Protein AF-H0A615-F1 (afdb_monomer_lite)

Secondary structure (DSSP, 8-state):
---PPPP-----THHHHHHHHHHHHHHHHHHHHTTS----TTS--HHHHHHHHHHHHHHHHHHHH--TTSTTHHHHHHHHHHHHHHHHHHHHHHTTS--HHHHHHHHH-PPPPPPP------HHHHHHHHHHHHHS-HHHHHHHHHHHHHHHHHHHHHHHHHHHHH-TTSPPPPPPPPPTT--HHHHHHHHHHHHHHHHH------HHHHIIIIIIHHHHHHHHHHHHHHHHHHHHHHTT-

Radius of gyration: 30.9 Å; chains: 1; bounding box: 64×26×109 Å

pLDDT: mean 84.4, std 14.29, range [39.5, 98.44]

Sequence (241 aa):
MNAKPAPARSTTLSKPLMALVLGIAPFWVFVGMDHFGGAPGGRENLLGVMMAMIGLLACVRMLRGDGKDAPRWMPRTMLLVVALLVCAFQLGHSAGLYSARELWHSVAGRPAPEPSNYTGLPQYQVHSTESASRQRSEAELRADIATSYALIRGQTQARNLYVAACYPAMAPMPLPEPPAFLREDDRKKIEDYEQAMIRAAERRCTEANTLAYISRKQEEIARMRDIAAIQERIYAERNGG

Structure (mmCIF, N/CA/C/O backbone):
data_AF-H0A615-F1
#
_entry.id   AF-H0A615-F1
#
loop_
_atom_site.group_PDB
_atom_site.id
_atom_site.type_symbol
_atom_site.label_atom_id
_atom_site.label_alt_id
_atom_site.label_comp_id
_atom_site.label_asym_id
_atom_site.label_entity_id
_atom_site.label_seq_id
_atom_site.pdbx_PDB_ins_code
_atom_site.Cartn_x
_atom_site.Cartn_y
_atom_site.Cartn_z
_atom_site.occupancy
_atom_site.B_iso_or_equiv
_atom_site.auth_seq_id
_atom_site.auth_comp_id
_atom_site.auth_asym_id
_atom_site.auth_atom_id
_atom_site.pdbx_PDB_model_num
ATOM 1 N N . MET A 1 1 ? -37.898 4.955 76.501 1.00 51.06 1 MET A N 1
ATOM 2 C CA . MET A 1 1 ? -36.858 4.400 75.607 1.00 51.06 1 MET A CA 1
ATOM 3 C C . MET A 1 1 ? -36.748 5.320 74.399 1.00 51.06 1 MET A C 1
ATOM 5 O O . MET A 1 1 ? -37.647 5.320 73.572 1.00 51.06 1 MET A O 1
ATOM 9 N N . ASN A 1 2 ? -35.716 6.166 74.339 1.00 52.22 2 ASN A N 1
ATOM 10 C CA . ASN A 1 2 ? -35.520 7.092 73.219 1.00 52.22 2 ASN A CA 1
ATOM 11 C C . ASN A 1 2 ? -34.893 6.329 72.051 1.00 52.22 2 ASN A C 1
ATOM 13 O O . ASN A 1 2 ? -33.719 5.963 72.106 1.00 52.22 2 ASN A O 1
ATOM 17 N N . ALA A 1 3 ? -35.687 6.051 71.016 1.00 60.19 3 ALA A N 1
ATOM 18 C CA . ALA A 1 3 ? -35.189 5.470 69.780 1.00 60.19 3 ALA A CA 1
ATOM 19 C C . ALA A 1 3 ? -34.223 6.467 69.126 1.00 60.19 3 ALA A C 1
ATOM 21 O O . ALA A 1 3 ? -34.608 7.571 68.744 1.00 60.19 3 ALA A O 1
ATOM 22 N N . LYS A 1 4 ? -32.945 6.087 69.044 1.00 70.19 4 LYS A N 1
ATOM 23 C CA . LYS A 1 4 ? -31.906 6.863 68.365 1.00 70.19 4 LYS A CA 1
ATOM 24 C C . LYS A 1 4 ? -32.321 6.983 66.889 1.00 70.19 4 LYS A C 1
ATOM 26 O O . LYS A 1 4 ? -32.469 5.940 66.249 1.00 70.19 4 LYS A O 1
ATOM 31 N N . PRO A 1 5 ? -32.562 8.192 66.348 1.00 66.38 5 PRO A N 1
ATOM 32 C CA . PRO A 1 5 ? -32.999 8.333 64.967 1.00 66.38 5 PRO A CA 1
ATOM 33 C C . PRO A 1 5 ? -31.941 7.729 64.044 1.00 66.38 5 PRO A C 1
ATOM 35 O O . PRO A 1 5 ? -30.744 7.999 64.189 1.00 66.38 5 PRO A O 1
ATOM 38 N N . ALA A 1 6 ? -32.385 6.864 63.130 1.00 62.59 6 ALA A N 1
ATOM 39 C CA . ALA A 1 6 ? -31.511 6.261 62.137 1.00 62.59 6 ALA A CA 1
ATOM 40 C C . ALA A 1 6 ? -30.829 7.385 61.336 1.00 62.59 6 ALA A C 1
ATOM 42 O O . ALA A 1 6 ? -31.510 8.327 60.921 1.00 62.59 6 ALA A O 1
ATOM 43 N N . PRO A 1 7 ? -29.502 7.326 61.132 1.00 60.91 7 PRO A N 1
ATOM 44 C CA . PRO A 1 7 ? -28.792 8.373 60.417 1.00 60.91 7 PRO A CA 1
ATOM 45 C C . PRO A 1 7 ? -29.389 8.514 59.018 1.00 60.91 7 PRO A C 1
ATOM 47 O O . PRO A 1 7 ? -29.515 7.526 58.287 1.00 60.91 7 PRO A O 1
ATOM 50 N N . ALA A 1 8 ? -29.763 9.743 58.658 1.00 54.66 8 ALA A N 1
ATOM 51 C CA . ALA A 1 8 ? -30.241 10.078 57.328 1.00 54.66 8 ALA A CA 1
ATOM 52 C C . ALA A 1 8 ? -29.199 9.599 56.306 1.00 54.66 8 ALA A C 1
ATOM 54 O O . ALA A 1 8 ? -28.089 10.131 56.238 1.00 54.66 8 ALA A O 1
ATOM 55 N N . ARG A 1 9 ? -29.526 8.541 55.550 1.00 58.81 9 ARG A N 1
ATOM 56 C CA . ARG A 1 9 ? -28.683 8.056 54.453 1.00 58.81 9 ARG A CA 1
ATOM 57 C C . ARG A 1 9 ? -28.572 9.200 53.460 1.00 58.81 9 ARG A C 1
ATOM 59 O O . ARG A 1 9 ? -29.533 9.490 52.755 1.00 58.81 9 ARG A O 1
ATOM 66 N N . SER A 1 10 ? -27.421 9.866 53.440 1.00 53.91 10 SER A N 1
ATOM 67 C CA . SER A 1 10 ? -27.173 10.967 52.523 1.00 53.91 10 SER A CA 1
ATOM 68 C C . SER A 1 10 ? -27.415 10.489 51.090 1.00 53.91 10 SER A C 1
ATOM 70 O O . SER A 1 10 ? -26.735 9.608 50.563 1.00 53.91 10 SER A O 1
ATOM 72 N N . THR A 1 11 ? -28.445 11.059 50.470 1.00 57.03 11 THR A N 1
ATOM 73 C CA . THR A 1 11 ? -28.869 10.871 49.077 1.00 57.03 11 THR A CA 1
ATOM 74 C C . THR A 1 11 ? -27.932 11.610 48.122 1.00 57.03 11 THR A C 1
ATOM 76 O O . THR A 1 11 ? -28.365 12.292 47.192 1.00 57.03 11 THR A O 1
ATOM 79 N N . THR A 1 12 ? -26.629 11.566 48.380 1.00 63.66 12 THR A N 1
ATOM 80 C CA . THR A 1 12 ? -25.650 12.299 47.589 1.00 63.66 12 THR A CA 1
ATOM 81 C C . THR A 1 12 ? -25.273 11.482 46.358 1.00 63.66 12 THR A C 1
ATOM 83 O O . THR A 1 12 ? -24.731 10.380 46.445 1.00 63.66 12 THR A O 1
ATOM 86 N N . LEU A 1 13 ? -25.532 12.061 45.180 1.00 64.81 13 LEU A N 1
ATOM 87 C CA . LEU A 1 13 ? -25.101 11.542 43.876 1.00 64.81 13 LEU A CA 1
ATOM 88 C C . LEU A 1 13 ? -23.572 11.378 43.756 1.00 64.81 13 LEU A C 1
ATOM 90 O O . LEU A 1 13 ? -23.099 10.811 42.777 1.00 64.81 13 LEU A O 1
ATOM 94 N N . SER A 1 14 ? -22.790 11.837 44.736 1.00 72.00 14 SER A N 1
ATOM 95 C CA . SER A 1 14 ? -21.328 11.787 44.715 1.00 72.00 14 SER A CA 1
ATOM 96 C C . SER A 1 14 ? -20.772 10.370 44.597 1.00 72.00 14 SER A C 1
ATOM 98 O O . SER A 1 14 ? -19.790 10.171 43.893 1.00 72.00 14 SER A O 1
ATOM 100 N N . LYS A 1 15 ? -21.403 9.371 45.227 1.00 69.44 15 LYS A N 1
ATOM 101 C CA . LYS A 1 15 ? -20.951 7.970 45.158 1.00 69.44 15 LYS A CA 1
ATOM 102 C C . LYS A 1 15 ? -21.059 7.375 43.745 1.00 69.44 15 LYS A C 1
ATOM 104 O O . LYS A 1 15 ? -20.047 6.879 43.256 1.00 69.44 15 LYS A O 1
ATOM 109 N N . PRO A 1 16 ? -22.225 7.415 43.066 1.00 65.00 16 PRO A N 1
ATOM 110 C CA . PRO A 1 16 ? -22.314 6.950 41.683 1.00 65.00 16 PRO A CA 1
ATOM 111 C C . PRO A 1 16 ? -21.484 7.810 40.722 1.00 65.00 16 PRO A C 1
ATOM 113 O O . PRO A 1 16 ? -20.916 7.265 39.782 1.00 65.00 16 PRO A O 1
ATOM 116 N N . LEU A 1 17 ? -21.336 9.116 40.979 1.00 73.62 17 LEU A N 1
ATOM 117 C CA . LEU A 1 17 ? -20.474 9.974 40.163 1.00 73.62 17 LEU A CA 1
ATOM 118 C C . LEU A 1 17 ? -18.990 9.598 40.305 1.00 73.62 17 LEU A C 1
ATOM 120 O O . LEU A 1 17 ? -18.300 9.488 39.301 1.00 73.62 17 LEU A O 1
ATOM 124 N N . MET A 1 18 ? -18.500 9.338 41.523 1.00 72.75 18 MET A N 1
ATOM 125 C CA . MET A 1 18 ? -17.131 8.850 41.736 1.00 72.75 18 MET A CA 1
ATOM 126 C C . MET A 1 18 ? -16.911 7.487 41.089 1.00 72.75 18 MET A C 1
ATOM 128 O O . MET A 1 18 ? -15.847 7.273 40.527 1.00 72.75 18 MET A O 1
ATOM 132 N N . ALA A 1 19 ? -17.893 6.581 41.134 1.00 67.56 19 ALA A N 1
ATOM 133 C CA . ALA A 1 19 ? -17.796 5.294 40.446 1.00 67.56 19 ALA A CA 1
ATOM 134 C C . ALA A 1 19 ? -17.694 5.474 38.922 1.00 67.56 19 ALA A C 1
ATOM 136 O O . ALA A 1 19 ? -16.861 4.836 38.284 1.00 67.56 19 ALA A O 1
ATOM 137 N N . LEU A 1 20 ? -18.485 6.392 38.355 1.00 68.69 20 LEU A N 1
ATOM 138 C CA . LEU A 1 20 ? -18.418 6.750 36.941 1.00 68.69 20 LEU A CA 1
ATOM 139 C C . LEU A 1 20 ? -17.050 7.349 36.584 1.00 68.69 20 LEU A C 1
ATOM 141 O O . LEU A 1 20 ? -16.428 6.923 35.619 1.00 68.69 20 LEU A O 1
ATOM 145 N N . VAL A 1 21 ? -16.552 8.294 37.386 1.00 76.88 21 VAL A N 1
ATOM 146 C CA . VAL A 1 21 ? -15.237 8.916 37.183 1.00 76.88 21 VAL A CA 1
ATOM 147 C C . VAL A 1 21 ? -14.119 7.886 37.319 1.00 76.88 21 VAL A C 1
ATOM 149 O O . VAL A 1 21 ? -13.240 7.865 36.472 1.00 76.88 21 VAL A O 1
ATOM 152 N N . LEU A 1 22 ? -14.154 6.988 38.308 1.00 68.50 22 LEU A N 1
ATOM 153 C CA . LEU A 1 22 ? -13.161 5.915 38.432 1.00 68.50 22 LEU A CA 1
ATOM 154 C C . LEU A 1 22 ? -13.231 4.898 37.286 1.00 68.50 22 LEU A C 1
ATOM 156 O O . LEU A 1 22 ? -12.212 4.298 36.973 1.00 68.50 22 LEU A O 1
ATOM 160 N N . GLY A 1 23 ? -14.400 4.690 36.676 1.00 64.62 23 GLY A N 1
ATOM 161 C CA . GLY A 1 23 ? -14.543 3.826 35.502 1.00 64.62 23 GLY A CA 1
ATOM 162 C C . GLY A 1 23 ? -14.077 4.495 34.206 1.00 64.62 23 GLY A C 1
ATOM 163 O O . GLY A 1 23 ? -13.433 3.859 33.381 1.00 64.62 23 GLY A O 1
ATOM 164 N N . ILE A 1 24 ? -14.365 5.788 34.037 1.00 70.94 24 ILE A N 1
ATOM 165 C CA . ILE A 1 24 ? -14.072 6.553 32.814 1.00 70.94 24 ILE A CA 1
ATOM 166 C C . ILE A 1 24 ? -12.649 7.132 32.815 1.00 70.94 24 ILE A C 1
ATOM 168 O O . ILE A 1 24 ? -12.020 7.219 31.763 1.00 70.94 24 ILE A O 1
ATOM 172 N N . ALA A 1 25 ? -12.108 7.532 33.967 1.00 73.69 25 ALA A N 1
ATOM 173 C CA . ALA A 1 25 ? -10.783 8.149 34.049 1.00 73.69 25 ALA A CA 1
ATOM 174 C C . ALA A 1 25 ? -9.656 7.240 33.528 1.00 73.69 25 ALA A C 1
ATOM 176 O O . ALA A 1 25 ? -8.834 7.736 32.759 1.00 73.69 25 ALA A O 1
ATOM 177 N N . PRO A 1 26 ? -9.614 5.927 33.839 1.00 66.50 26 PRO A N 1
ATOM 178 C CA . PRO A 1 26 ? -8.630 5.027 33.252 1.00 66.50 26 PRO A CA 1
ATOM 179 C C . PRO A 1 26 ? -8.734 4.997 31.730 1.00 66.50 26 PRO A C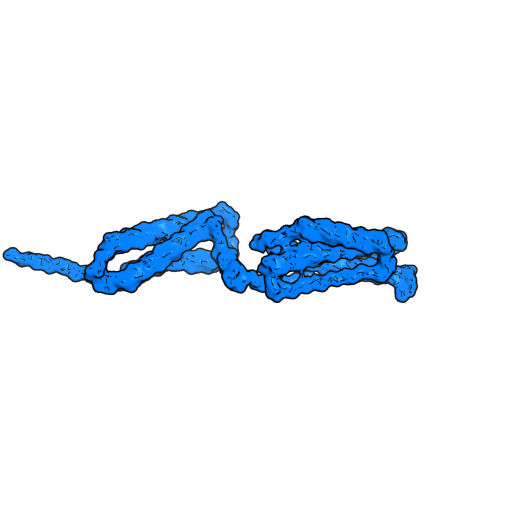 1
ATOM 181 O O . PRO A 1 26 ? -7.709 5.053 31.065 1.00 66.50 26 PRO A O 1
ATOM 184 N N . PHE A 1 27 ? -9.949 4.979 31.171 1.00 65.38 27 PHE A N 1
ATOM 185 C CA . PHE A 1 27 ? -10.145 5.011 29.722 1.00 65.38 27 PHE A CA 1
ATOM 186 C C . PHE A 1 27 ? -9.496 6.251 29.092 1.00 65.38 27 PHE A C 1
ATOM 188 O O . PHE A 1 27 ? -8.731 6.113 28.145 1.00 65.38 27 PHE A O 1
ATOM 195 N N . TRP A 1 28 ? -9.707 7.442 29.660 1.00 68.44 28 TRP A N 1
ATOM 196 C CA . TRP A 1 28 ? -9.066 8.669 29.167 1.00 68.44 28 TRP A CA 1
ATOM 197 C C . TRP A 1 28 ? -7.547 8.671 29.331 1.00 68.44 28 TRP A C 1
ATOM 199 O O . TRP A 1 28 ? -6.840 9.113 28.429 1.00 68.44 28 TRP A O 1
ATOM 209 N N . VAL A 1 29 ? -7.041 8.159 30.454 1.00 67.12 29 VAL A N 1
ATOM 210 C CA . VAL A 1 29 ? -5.596 8.060 30.697 1.00 67.12 29 VAL A CA 1
ATOM 211 C C . VAL A 1 29 ? -4.951 7.089 29.705 1.00 67.12 29 VAL A C 1
ATOM 213 O O . VAL A 1 29 ? -3.924 7.414 29.122 1.00 67.12 29 VAL A O 1
ATOM 216 N N . PHE A 1 30 ? -5.558 5.929 29.452 1.00 64.50 30 PHE A N 1
ATOM 217 C CA . PHE A 1 30 ? -4.994 4.922 28.550 1.00 64.50 30 PHE A CA 1
ATOM 218 C C . PHE A 1 30 ? -5.139 5.295 27.073 1.00 64.50 30 PHE A C 1
ATOM 220 O O . PHE A 1 30 ? -4.149 5.245 26.350 1.00 64.50 30 PHE A O 1
ATOM 227 N N . VAL A 1 31 ? -6.317 5.750 26.634 1.00 64.62 31 VAL A N 1
ATOM 228 C CA . VAL A 1 31 ? -6.520 6.202 25.246 1.00 64.62 31 VAL A CA 1
ATOM 229 C C . VAL A 1 31 ? -5.658 7.429 24.937 1.00 64.62 31 VAL A C 1
ATOM 231 O O . VAL A 1 31 ? -5.105 7.534 23.845 1.00 64.62 31 VAL A O 1
ATOM 234 N N . GLY A 1 32 ? -5.498 8.339 25.905 1.00 57.66 32 GLY A N 1
ATOM 235 C CA . GLY A 1 32 ? -4.609 9.491 25.769 1.00 57.66 32 GLY A CA 1
ATOM 236 C C . GLY A 1 32 ? -3.139 9.089 25.640 1.00 57.66 32 GLY A C 1
ATOM 237 O O . GLY A 1 32 ? -2.431 9.646 24.806 1.00 57.66 32 GLY A O 1
ATOM 238 N N . MET A 1 33 ? -2.675 8.099 26.411 1.00 56.88 33 MET A N 1
ATOM 239 C CA . MET A 1 33 ? -1.282 7.633 26.358 1.00 56.88 33 MET A CA 1
ATOM 240 C C . MET A 1 33 ? -0.934 6.867 25.076 1.00 56.88 33 MET A C 1
ATOM 242 O O . MET A 1 33 ? 0.212 6.956 24.637 1.00 56.88 33 MET A O 1
ATOM 246 N N . ASP A 1 34 ? -1.894 6.204 24.423 1.00 54.66 34 ASP A N 1
ATOM 247 C CA . ASP A 1 34 ? -1.666 5.565 23.115 1.00 54.66 34 ASP A CA 1
ATOM 248 C C . ASP A 1 34 ? -1.242 6.577 22.027 1.00 54.66 34 ASP A C 1
ATOM 250 O O . ASP A 1 34 ? -0.614 6.197 21.040 1.00 54.66 34 ASP A O 1
ATOM 254 N N . HIS A 1 35 ? -1.535 7.876 22.199 1.00 50.22 35 HIS A N 1
ATOM 255 C CA . HIS A 1 35 ? -1.064 8.942 21.301 1.00 50.22 35 HIS A CA 1
ATOM 256 C C . HIS A 1 35 ? 0.346 9.460 21.627 1.00 50.22 35 HIS A C 1
ATOM 258 O O . HIS A 1 35 ? 0.980 10.051 20.756 1.00 50.22 35 HIS A O 1
ATOM 264 N N . PHE A 1 36 ? 0.865 9.232 22.839 1.00 49.56 36 PHE A N 1
ATOM 265 C CA . PHE A 1 36 ? 2.165 9.768 23.275 1.00 49.56 36 PHE A CA 1
ATOM 266 C C . PHE A 1 36 ? 3.358 8.833 23.031 1.00 49.56 36 PHE A C 1
ATOM 268 O O . PHE A 1 36 ? 4.483 9.187 23.371 1.00 49.56 36 PHE A O 1
ATOM 275 N N . GLY A 1 37 ? 3.137 7.698 22.363 1.00 42.56 37 GLY A N 1
ATOM 276 C CA . GLY A 1 37 ? 4.201 6.862 21.818 1.00 42.56 37 GLY A CA 1
ATOM 277 C C . GLY A 1 37 ? 4.896 5.972 22.852 1.00 42.56 37 GLY A C 1
ATOM 278 O O . GLY A 1 37 ? 5.526 6.433 23.797 1.00 42.56 37 GLY A O 1
ATOM 279 N N . GLY A 1 38 ? 4.866 4.662 22.599 1.00 39.50 38 GLY A N 1
ATOM 280 C CA . GLY A 1 38 ? 5.940 3.781 23.058 1.00 39.50 38 GLY A CA 1
ATOM 281 C C . GLY A 1 38 ? 5.650 2.832 24.218 1.00 39.50 38 GLY A C 1
ATOM 282 O O . GLY A 1 38 ? 6.603 2.422 24.873 1.00 39.50 38 GLY A O 1
ATOM 283 N N . ALA A 1 39 ? 4.411 2.399 24.462 1.00 41.28 39 ALA A N 1
ATOM 284 C CA . ALA A 1 39 ? 4.239 1.126 25.167 1.00 41.28 39 ALA A CA 1
ATOM 285 C C . ALA A 1 39 ? 4.512 -0.016 24.162 1.00 41.28 39 ALA A C 1
ATOM 287 O O . ALA A 1 39 ? 3.723 -0.192 23.231 1.00 41.28 39 ALA A O 1
ATOM 288 N N . PRO A 1 40 ? 5.633 -0.761 24.267 1.00 42.53 40 PRO A N 1
ATOM 289 C CA . PRO A 1 40 ? 5.949 -1.836 23.332 1.00 42.53 40 PRO A CA 1
ATOM 290 C C . PRO A 1 40 ? 4.830 -2.883 23.355 1.00 42.53 40 PRO A C 1
ATOM 292 O O . PRO A 1 40 ? 4.487 -3.421 24.410 1.00 42.53 40 PRO A O 1
ATOM 295 N N . GLY A 1 41 ? 4.250 -3.129 22.177 1.00 45.34 41 GLY A N 1
ATOM 296 C CA . GLY A 1 41 ? 3.033 -3.910 21.943 1.00 45.34 41 GLY A CA 1
ATOM 297 C C . GLY A 1 41 ? 3.152 -5.405 22.238 1.00 45.34 41 GLY A C 1
ATOM 298 O O . GLY A 1 41 ? 3.056 -6.226 21.336 1.00 45.34 41 GLY A O 1
ATOM 299 N N . GLY A 1 42 ? 3.333 -5.770 23.504 1.00 49.53 42 GLY A N 1
ATOM 300 C CA . GLY A 1 42 ? 3.406 -7.172 23.923 1.00 49.53 42 GLY A CA 1
ATOM 301 C C . GLY A 1 42 ? 2.964 -7.447 25.356 1.00 49.53 42 GLY A C 1
ATOM 302 O O . GLY A 1 42 ? 3.104 -8.572 25.823 1.00 49.53 42 GLY A O 1
ATOM 303 N N . ARG A 1 43 ? 2.442 -6.451 26.079 1.00 53.56 43 ARG A N 1
ATOM 304 C CA . ARG A 1 43 ? 1.816 -6.674 27.383 1.00 53.56 43 ARG A CA 1
ATOM 305 C C . ARG A 1 43 ? 0.375 -6.220 27.303 1.00 53.56 43 ARG A C 1
ATOM 307 O O . ARG A 1 43 ? 0.102 -5.024 27.257 1.00 53.56 43 ARG A O 1
ATOM 314 N N . GLU A 1 44 ? -0.519 -7.204 27.283 1.00 62.09 44 GLU A N 1
ATOM 315 C CA . GLU A 1 44 ? -1.901 -7.071 27.737 1.00 62.09 44 GLU A CA 1
ATOM 316 C C . GLU A 1 44 ? -1.931 -6.052 28.881 1.00 62.09 44 GLU A C 1
ATOM 318 O O . GLU A 1 44 ? -1.123 -6.141 29.815 1.00 62.09 44 GLU A O 1
ATOM 323 N N . ASN A 1 45 ? -2.783 -5.031 28.779 1.00 72.31 45 ASN A N 1
ATOM 324 C CA . ASN A 1 45 ? -2.832 -3.955 29.763 1.00 72.31 45 ASN A CA 1
ATOM 325 C C . ASN A 1 45 ? -3.455 -4.491 31.062 1.00 72.31 45 ASN A C 1
ATOM 327 O O . ASN A 1 45 ? -4.620 -4.239 31.366 1.00 72.31 45 ASN A O 1
ATOM 331 N N . LEU A 1 46 ? -2.676 -5.268 31.818 1.00 79.31 46 LEU A N 1
ATOM 332 C CA . LEU A 1 46 ? -3.098 -5.997 33.011 1.00 79.31 46 LEU A CA 1
ATOM 333 C C . LEU A 1 46 ? -3.658 -5.037 34.065 1.00 79.31 46 LEU A C 1
ATOM 335 O O . LEU A 1 46 ? -4.620 -5.359 34.759 1.00 79.31 46 LEU A O 1
ATOM 339 N N . LEU A 1 47 ? -3.092 -3.829 34.147 1.00 77.56 47 LEU A N 1
ATOM 340 C CA . LEU A 1 47 ? -3.588 -2.763 35.011 1.00 77.56 47 LEU A CA 1
ATOM 341 C C . LEU A 1 47 ? -4.977 -2.282 34.569 1.00 77.56 47 LEU A C 1
ATOM 343 O O . LEU A 1 47 ? -5.870 -2.140 35.405 1.00 77.56 47 LEU A O 1
ATOM 347 N N . GLY A 1 48 ? -5.176 -2.087 33.262 1.00 74.38 48 GLY A N 1
ATOM 348 C CA . GLY A 1 48 ? -6.477 -1.784 32.668 1.00 74.38 48 GLY A CA 1
ATOM 349 C C . GLY A 1 48 ? -7.518 -2.872 32.947 1.00 74.38 48 GLY A C 1
ATOM 350 O O . GLY A 1 48 ? -8.629 -2.550 33.370 1.00 74.38 48 GLY A O 1
ATOM 351 N N . VAL A 1 49 ? -7.145 -4.149 32.803 1.00 80.44 49 VAL A N 1
ATOM 352 C CA . VAL A 1 49 ? -8.014 -5.297 33.124 1.00 80.44 49 VAL A CA 1
ATOM 353 C C . VAL A 1 49 ? -8.381 -5.315 34.612 1.00 80.44 49 VAL A C 1
ATOM 355 O O . VAL A 1 49 ? -9.559 -5.439 34.950 1.00 80.44 49 VAL A O 1
ATOM 358 N N . MET A 1 50 ? -7.405 -5.146 35.512 1.00 83.12 50 MET A N 1
ATOM 359 C CA . MET A 1 50 ? -7.645 -5.123 36.961 1.00 83.12 50 MET A CA 1
ATOM 360 C C . MET A 1 50 ? -8.594 -3.988 37.369 1.00 83.12 50 MET A C 1
ATOM 362 O O . MET A 1 50 ? -9.545 -4.220 38.117 1.00 83.12 50 MET A O 1
ATOM 366 N N . MET A 1 51 ? -8.386 -2.777 36.845 1.00 78.56 51 MET A N 1
ATOM 367 C CA . MET A 1 51 ? -9.265 -1.632 37.113 1.00 78.56 51 MET A CA 1
ATOM 368 C C . MET A 1 51 ? -10.683 -1.853 36.573 1.00 78.56 51 MET A C 1
ATOM 370 O O . MET A 1 51 ? -11.653 -1.597 37.291 1.00 78.56 51 MET A O 1
ATOM 374 N N . ALA A 1 52 ? -10.820 -2.388 35.355 1.00 81.12 52 ALA A N 1
ATOM 375 C CA . ALA A 1 52 ? -12.122 -2.704 34.769 1.00 81.12 52 ALA A CA 1
ATOM 376 C C . ALA A 1 52 ? -12.888 -3.745 35.605 1.00 81.12 52 ALA A C 1
ATOM 378 O O . ALA A 1 52 ? -14.081 -3.574 35.856 1.00 81.12 52 ALA A O 1
ATOM 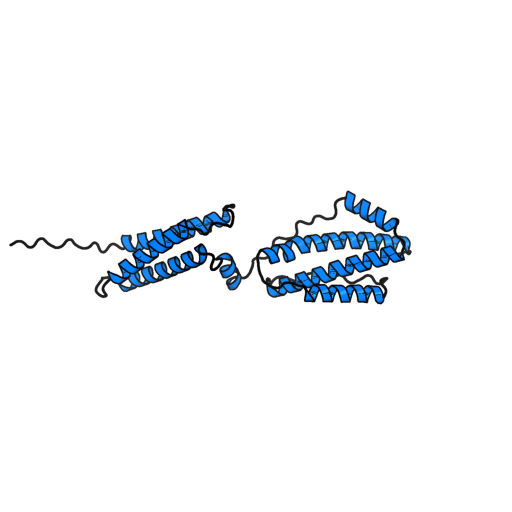379 N N . MET A 1 53 ? -12.201 -4.776 36.110 1.00 84.69 53 MET A N 1
ATOM 380 C CA . MET A 1 53 ? -12.789 -5.788 36.997 1.00 84.69 53 MET A CA 1
ATOM 381 C C . MET A 1 53 ? -13.285 -5.192 38.321 1.00 84.69 53 MET A C 1
ATOM 383 O O . MET A 1 53 ? -14.402 -5.490 38.748 1.00 84.69 53 MET A O 1
ATOM 387 N N . ILE A 1 54 ? -12.496 -4.320 38.960 1.00 84.88 54 ILE A N 1
ATOM 388 C CA . ILE A 1 54 ? -12.903 -3.633 40.198 1.00 84.88 54 ILE A CA 1
ATOM 389 C C . ILE A 1 54 ? -14.133 -2.749 39.943 1.00 84.88 54 ILE A C 1
ATOM 391 O O . ILE A 1 54 ? -15.098 -2.802 40.713 1.00 84.88 54 ILE A O 1
ATOM 395 N N . GLY A 1 55 ? -14.133 -1.982 38.848 1.00 79.50 55 GLY A N 1
ATOM 396 C CA . GLY A 1 55 ? -15.267 -1.149 38.440 1.00 79.50 55 GLY A CA 1
ATOM 397 C C . GLY A 1 55 ? -16.538 -1.966 38.192 1.00 79.50 55 GLY A C 1
ATOM 398 O O . GLY A 1 55 ? -17.611 -1.613 38.692 1.00 79.50 55 GLY A O 1
ATOM 399 N N . LEU A 1 56 ? -16.412 -3.107 37.509 1.00 83.06 56 LEU A N 1
ATOM 400 C CA . LEU A 1 56 ? -17.517 -4.027 37.241 1.00 83.06 56 LEU A CA 1
ATOM 401 C C . LEU A 1 56 ? -18.111 -4.589 38.543 1.00 83.06 56 LEU A C 1
ATOM 403 O O . LEU A 1 56 ? -19.327 -4.535 38.749 1.00 83.06 56 LEU A O 1
ATOM 407 N N . LEU A 1 57 ? -17.260 -5.074 39.457 1.00 86.31 57 LEU A N 1
ATOM 408 C CA . LEU A 1 57 ? -17.679 -5.599 40.761 1.00 86.31 57 LEU A CA 1
ATOM 409 C C . LEU A 1 57 ? -18.392 -4.531 41.602 1.00 86.31 57 LEU A C 1
ATOM 411 O O . LEU A 1 57 ? -19.420 -4.818 42.224 1.00 86.31 57 LEU A O 1
ATOM 415 N N . ALA A 1 58 ? -17.889 -3.293 41.593 1.00 81.31 58 ALA A N 1
ATOM 416 C CA . ALA A 1 58 ? -18.521 -2.170 42.278 1.00 81.31 58 ALA A CA 1
ATOM 417 C C . ALA A 1 58 ? -19.910 -1.852 41.697 1.00 81.31 58 ALA A C 1
ATOM 419 O O . ALA A 1 58 ? -20.868 -1.697 42.463 1.00 81.31 58 ALA A O 1
ATOM 420 N N . CYS A 1 59 ? -20.049 -1.833 40.366 1.00 80.94 59 CYS A N 1
ATOM 421 C CA . CYS A 1 59 ? -21.327 -1.593 39.690 1.00 80.94 59 CYS A CA 1
ATOM 422 C C . CYS A 1 59 ? -22.359 -2.681 40.013 1.00 80.94 59 CYS A C 1
ATOM 424 O O . CYS A 1 59 ? -23.486 -2.362 40.392 1.00 80.94 59 CYS A O 1
ATOM 426 N N . VAL A 1 60 ? -21.972 -3.962 39.949 1.00 85.06 60 VAL A N 1
ATOM 427 C CA . VAL A 1 60 ? -22.854 -5.095 40.294 1.00 85.06 60 VAL A CA 1
ATOM 428 C C . VAL A 1 60 ? -23.291 -5.025 41.758 1.00 85.06 60 VAL A C 1
ATOM 430 O O . VAL A 1 60 ? -24.461 -5.252 42.072 1.00 85.06 60 VAL A O 1
ATOM 433 N N . ARG A 1 61 ? -22.374 -4.680 42.670 1.00 85.25 61 ARG A N 1
ATOM 434 C CA . ARG A 1 61 ? -22.692 -4.543 44.097 1.00 85.25 61 ARG A CA 1
ATOM 435 C C . ARG A 1 61 ? -23.657 -3.382 44.356 1.00 85.25 61 ARG A C 1
ATOM 437 O O . ARG A 1 61 ? -24.558 -3.532 45.178 1.00 85.25 61 ARG A O 1
ATOM 444 N N . MET A 1 62 ? -23.504 -2.260 43.650 1.00 80.38 62 MET A N 1
ATOM 445 C CA . MET A 1 62 ? -24.438 -1.131 43.727 1.00 80.38 62 MET A CA 1
ATOM 446 C C . MET A 1 62 ? -25.814 -1.478 43.151 1.00 80.38 62 MET A C 1
ATOM 448 O O . MET A 1 62 ? -26.812 -1.213 43.811 1.00 80.38 62 MET A O 1
ATOM 452 N N . LEU A 1 63 ? -25.872 -2.133 41.987 1.00 83.38 63 LEU A N 1
ATOM 453 C CA . LEU A 1 63 ? -27.124 -2.578 41.361 1.00 83.38 63 LEU A CA 1
ATOM 454 C C . LEU A 1 63 ? -27.913 -3.543 42.254 1.00 83.38 63 LEU A C 1
ATOM 456 O O . LEU A 1 63 ? -29.131 -3.445 42.327 1.00 83.38 63 LEU A O 1
ATOM 460 N N . ARG A 1 64 ? -27.233 -4.450 42.969 1.00 84.81 64 ARG A N 1
ATOM 461 C CA . ARG A 1 64 ? -27.882 -5.362 43.930 1.00 84.81 64 ARG A CA 1
ATOM 462 C C . ARG A 1 64 ? -28.376 -4.661 45.198 1.00 84.81 64 ARG A C 1
ATOM 464 O O . ARG A 1 64 ? -29.300 -5.155 45.835 1.00 84.81 64 ARG A O 1
ATOM 471 N N . GLY A 1 65 ? -27.725 -3.570 45.598 1.00 79.69 65 GLY A N 1
ATOM 472 C CA . GLY A 1 65 ? -28.058 -2.821 46.812 1.00 79.69 65 GLY A CA 1
ATOM 473 C C . GLY A 1 65 ? -29.128 -1.746 46.615 1.00 79.69 65 GLY A C 1
ATOM 474 O O . GLY A 1 65 ? -29.717 -1.293 47.598 1.00 79.69 65 GLY A O 1
ATOM 475 N N . ASP A 1 66 ? -29.381 -1.335 45.373 1.00 71.12 66 ASP A N 1
ATOM 476 C CA . ASP A 1 66 ? -30.391 -0.338 45.039 1.00 71.12 66 ASP A CA 1
ATOM 477 C C . ASP A 1 66 ? -31.757 -1.015 44.843 1.00 71.12 66 ASP A C 1
ATOM 479 O O . ASP A 1 66 ? -32.041 -1.630 43.819 1.00 71.12 66 ASP A O 1
ATOM 483 N N . GLY A 1 67 ? -32.618 -0.909 45.857 1.00 66.31 67 GLY A N 1
ATOM 484 C CA . GLY A 1 67 ? -34.031 -1.277 45.746 1.00 66.31 67 GLY A CA 1
ATOM 485 C C . GLY A 1 67 ? -34.817 -0.275 44.891 1.00 66.31 67 GLY A C 1
ATOM 486 O O . GLY A 1 67 ? -34.427 0.889 44.765 1.00 66.31 67 GLY A O 1
ATOM 487 N N . LYS A 1 68 ? -35.962 -0.711 44.344 1.00 69.69 68 LYS A N 1
ATOM 488 C CA . LYS A 1 68 ? -36.872 0.127 43.530 1.00 69.69 68 LYS A CA 1
ATOM 489 C C . LYS A 1 68 ? -37.376 1.379 44.266 1.00 69.69 68 LYS A C 1
ATOM 491 O O . LYS A 1 68 ? -37.749 2.352 43.621 1.00 69.69 68 LYS A O 1
ATOM 496 N N . ASP A 1 69 ? -37.325 1.369 45.596 1.00 75.50 69 ASP A N 1
ATOM 497 C CA . ASP A 1 69 ? -37.858 2.428 46.459 1.00 75.50 69 ASP A CA 1
ATOM 498 C C . ASP A 1 69 ? -36.873 3.586 46.698 1.00 75.50 69 ASP A C 1
ATOM 500 O O . ASP A 1 69 ? -37.175 4.537 47.420 1.00 75.50 69 ASP A O 1
ATOM 504 N N . ALA A 1 70 ? -35.671 3.534 46.113 1.00 71.50 70 ALA A N 1
ATOM 505 C CA . ALA A 1 70 ? -34.703 4.612 46.256 1.00 71.50 70 ALA A CA 1
ATOM 506 C C . ALA A 1 70 ? -35.139 5.863 45.457 1.00 71.50 70 ALA A C 1
ATOM 508 O O . ALA A 1 70 ? -35.420 5.771 44.254 1.00 71.50 70 ALA A O 1
ATOM 509 N N . PRO A 1 71 ? -35.130 7.068 46.061 1.00 68.06 71 PRO A N 1
ATOM 510 C CA . PRO A 1 71 ? -35.365 8.295 45.312 1.00 68.06 71 PRO A CA 1
ATOM 511 C C . PRO A 1 71 ? -34.285 8.433 44.231 1.00 68.06 71 PRO A C 1
ATOM 513 O O . PRO A 1 71 ? -33.092 8.377 44.528 1.00 68.06 71 PRO A O 1
ATOM 516 N N . ARG A 1 72 ? -34.710 8.622 42.972 1.00 72.00 72 ARG A N 1
ATOM 517 C CA . ARG A 1 72 ? -33.845 8.672 41.772 1.00 72.00 72 ARG A CA 1
ATOM 518 C C . ARG A 1 72 ? -33.205 7.328 41.375 1.00 72.00 72 ARG A C 1
ATOM 520 O O . ARG A 1 72 ? -32.124 7.328 40.786 1.00 72.00 72 ARG A O 1
ATOM 527 N N . TRP A 1 73 ? -33.868 6.198 41.641 1.00 79.81 73 TRP A N 1
ATOM 528 C CA . TRP A 1 73 ? -33.392 4.874 41.210 1.00 79.81 73 TRP A CA 1
ATOM 529 C C . TRP A 1 73 ? -33.129 4.813 39.694 1.00 79.81 73 TRP A C 1
ATOM 531 O O . TRP A 1 73 ? -32.031 4.462 39.292 1.00 79.81 73 TRP A O 1
ATOM 541 N N . MET A 1 74 ? -34.070 5.272 38.861 1.00 79.69 74 MET A N 1
ATOM 542 C CA . MET A 1 74 ? -33.981 5.245 37.392 1.00 79.69 74 MET A CA 1
ATOM 543 C C . MET A 1 74 ? -32.689 5.868 36.825 1.00 79.69 74 MET A C 1
ATOM 545 O O . MET A 1 74 ? -31.923 5.151 36.180 1.00 79.69 74 MET A O 1
ATOM 549 N N . PRO A 1 75 ? -32.376 7.159 37.075 1.00 78.94 75 PRO A N 1
ATOM 550 C CA . PRO A 1 75 ? -31.157 7.767 36.539 1.00 78.94 75 PRO A CA 1
ATOM 551 C C . PRO A 1 75 ? -29.885 7.134 37.116 1.00 78.94 75 PRO A C 1
ATOM 553 O O . PRO A 1 75 ? -28.874 7.043 36.424 1.00 78.94 75 PRO A O 1
ATOM 556 N N . ARG A 1 76 ? -29.921 6.646 38.362 1.00 79.44 76 ARG A N 1
ATOM 557 C CA . ARG A 1 76 ? -28.779 5.954 38.970 1.00 79.44 76 ARG A CA 1
ATOM 558 C C . ARG A 1 76 ? -28.538 4.583 38.339 1.00 79.44 76 ARG A C 1
ATOM 560 O O . ARG A 1 76 ? -27.397 4.258 38.027 1.00 79.44 76 ARG A O 1
ATOM 567 N N . THR A 1 77 ? -29.593 3.808 38.114 1.00 81.31 77 THR A N 1
ATOM 568 C CA . THR A 1 77 ? -29.535 2.528 37.406 1.00 81.31 77 THR A CA 1
ATOM 569 C C . THR A 1 77 ? -29.050 2.734 35.975 1.00 81.31 77 THR A C 1
ATOM 571 O O . THR A 1 77 ? -28.163 2.009 35.541 1.00 81.31 77 THR A O 1
ATOM 574 N N . MET A 1 78 ? -29.544 3.759 35.273 1.00 84.38 78 MET A N 1
ATOM 575 C CA . MET A 1 78 ? -29.086 4.096 33.922 1.00 84.38 78 MET A CA 1
ATOM 576 C C . MET A 1 78 ? -27.580 4.401 33.891 1.00 84.38 78 MET A C 1
ATOM 578 O O . MET A 1 78 ? -26.861 3.828 33.077 1.00 84.38 78 MET A O 1
ATOM 582 N N . LEU A 1 79 ? -27.078 5.223 34.822 1.00 80.62 79 LEU A N 1
ATOM 583 C CA . LEU A 1 79 ? -25.642 5.504 34.947 1.00 80.62 79 LEU A CA 1
ATOM 584 C C . LEU A 1 79 ? -24.817 4.244 35.246 1.00 80.62 79 LEU A C 1
ATOM 586 O O . LEU A 1 79 ? -23.753 4.064 34.661 1.00 80.62 79 LEU A O 1
ATOM 590 N N . LEU A 1 80 ? -25.301 3.362 36.126 1.00 81.31 80 LEU A N 1
ATOM 591 C CA . LEU A 1 80 ? -24.618 2.103 36.448 1.00 81.31 80 LEU A CA 1
ATOM 592 C C . LEU A 1 80 ? -24.579 1.142 35.257 1.00 81.31 80 LEU A C 1
ATOM 594 O O . LEU A 1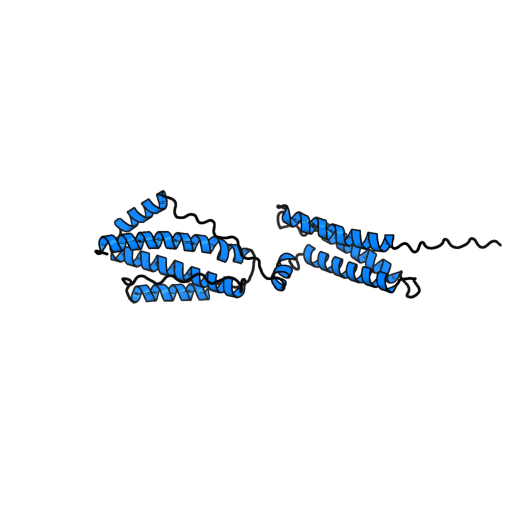 80 ? -23.562 0.488 35.046 1.00 81.31 80 LEU A O 1
ATOM 598 N N . VAL A 1 81 ? -25.652 1.069 34.466 1.00 85.69 81 VAL A N 1
ATOM 599 C CA . VAL A 1 81 ? -25.689 0.265 33.236 1.00 85.69 81 VAL A CA 1
ATOM 600 C C . VAL A 1 81 ? -24.683 0.799 32.218 1.00 85.69 81 VAL A C 1
ATOM 602 O O . VAL A 1 81 ? -23.914 0.018 31.665 1.00 85.69 81 VAL A O 1
ATOM 605 N N . VAL A 1 82 ? -24.625 2.119 32.013 1.00 83.62 82 VAL A N 1
ATOM 606 C CA . VAL A 1 82 ? -23.628 2.737 31.124 1.00 83.62 82 VAL A CA 1
ATOM 607 C C . VAL A 1 82 ? -22.207 2.452 31.615 1.00 83.62 82 VAL A C 1
ATOM 609 O O . VAL A 1 82 ? -21.371 2.020 30.827 1.00 83.62 82 VAL A O 1
ATOM 612 N N . ALA A 1 83 ? -21.937 2.619 32.913 1.00 79.44 83 ALA A N 1
ATOM 613 C CA . ALA A 1 83 ? -20.632 2.308 33.496 1.00 79.44 83 ALA A CA 1
ATOM 614 C C . ALA A 1 83 ? -20.245 0.834 33.286 1.00 79.44 83 ALA A C 1
ATOM 616 O O . ALA A 1 83 ? -19.115 0.540 32.907 1.00 79.44 83 ALA A O 1
ATOM 617 N N . LEU A 1 84 ? -21.194 -0.089 33.466 1.00 83.81 84 LEU A N 1
ATOM 618 C CA . LEU A 1 84 ? -20.984 -1.519 33.248 1.00 83.81 84 LEU A CA 1
ATOM 619 C C . LEU A 1 84 ? -20.630 -1.832 31.785 1.00 83.81 84 LEU A C 1
ATOM 621 O O . LEU A 1 84 ? -19.699 -2.599 31.543 1.00 83.81 84 LEU A O 1
ATOM 625 N N . LEU A 1 85 ? -21.322 -1.215 30.821 1.00 87.12 85 LEU A N 1
ATOM 626 C CA . LEU A 1 85 ? -21.013 -1.356 29.393 1.00 87.12 85 LEU A CA 1
ATOM 627 C C . LEU A 1 85 ? -19.614 -0.822 29.061 1.00 87.12 85 LEU A C 1
ATOM 629 O O . LEU A 1 85 ? -18.864 -1.486 28.350 1.00 87.12 85 LEU A O 1
ATOM 633 N N . VAL A 1 86 ? -19.237 0.333 29.615 1.00 84.25 86 VAL A N 1
ATOM 634 C CA . VAL A 1 86 ? -17.895 0.911 29.435 1.00 84.25 86 VAL A CA 1
ATOM 635 C C . VAL A 1 86 ? -16.817 0.001 30.033 1.00 84.25 86 VAL A C 1
ATOM 637 O O . VAL A 1 86 ? -15.814 -0.257 29.372 1.00 84.25 86 VAL A O 1
ATOM 640 N N . CYS A 1 87 ? -17.022 -0.550 31.234 1.00 82.19 87 CYS A N 1
ATOM 641 C CA . CYS A 1 87 ? -16.076 -1.493 31.839 1.00 82.19 87 CYS A CA 1
ATOM 642 C C . CYS A 1 87 ? -15.940 -2.784 31.018 1.00 82.19 87 CYS A C 1
ATOM 644 O O . CYS A 1 87 ? -14.825 -3.264 30.824 1.00 82.19 87 CYS A O 1
ATOM 646 N N . ALA A 1 88 ? -17.047 -3.335 30.508 1.00 85.69 88 ALA A N 1
ATOM 647 C CA . ALA A 1 88 ? -17.017 -4.506 29.632 1.00 85.69 88 ALA A CA 1
ATOM 648 C C . ALA A 1 88 ? -16.275 -4.210 28.318 1.00 85.69 88 ALA A C 1
ATOM 650 O O . ALA A 1 88 ? -15.477 -5.030 27.859 1.00 85.69 88 ALA A O 1
ATOM 651 N N . PHE A 1 89 ? -16.486 -3.017 27.754 1.00 85.75 89 PHE A N 1
ATOM 652 C CA . PHE A 1 89 ? -15.765 -2.562 26.572 1.00 85.75 89 PHE A CA 1
ATOM 653 C C . PHE A 1 89 ? -14.253 -2.464 26.844 1.00 85.75 89 PHE A C 1
ATOM 655 O O . PHE A 1 89 ? -13.424 -3.059 26.158 1.00 85.75 89 PHE A O 1
ATOM 662 N N . GLN A 1 90 ? -13.875 -1.788 27.928 1.00 83.00 90 GLN A N 1
ATOM 663 C CA . GLN A 1 90 ? -12.478 -1.650 28.327 1.00 83.00 90 GLN A CA 1
ATOM 664 C C . GLN A 1 90 ? -11.799 -3.005 28.570 1.00 83.00 90 GLN A C 1
ATOM 666 O O . GLN A 1 90 ? -10.626 -3.164 28.229 1.00 83.00 90 GLN A O 1
ATOM 671 N N . LEU A 1 91 ? -12.519 -3.975 29.137 1.00 84.44 91 LEU A N 1
ATOM 672 C CA . LEU A 1 91 ? -12.010 -5.322 29.383 1.00 84.44 91 LEU A CA 1
ATOM 673 C C . LEU A 1 91 ? -11.730 -6.057 28.068 1.00 84.44 91 LEU A C 1
ATOM 675 O O . LEU A 1 91 ? -10.642 -6.601 27.915 1.00 84.44 91 LEU A O 1
ATOM 679 N N . GLY A 1 92 ? -12.653 -6.010 27.101 1.00 85.31 92 GLY A N 1
ATOM 680 C CA . GLY A 1 92 ? -12.434 -6.600 25.777 1.00 85.31 92 GLY A CA 1
ATOM 681 C C . GLY A 1 92 ? -11.251 -5.972 25.036 1.00 85.31 92 GLY A C 1
ATOM 682 O O . GLY A 1 92 ? -10.407 -6.695 24.510 1.00 85.31 92 GLY A O 1
ATOM 683 N N . HIS A 1 93 ? -11.133 -4.643 25.081 1.00 81.19 93 HIS A N 1
ATOM 684 C CA . HIS A 1 93 ? -9.991 -3.926 24.512 1.00 81.19 93 HIS A CA 1
ATOM 685 C C . HIS A 1 93 ? -8.665 -4.302 25.195 1.00 81.19 93 HIS A C 1
ATOM 687 O O . HIS A 1 93 ? -7.677 -4.610 24.537 1.00 81.19 93 HIS A O 1
ATOM 693 N N . SER A 1 94 ? -8.641 -4.318 26.532 1.00 79.25 94 SER A N 1
ATOM 694 C CA . SER A 1 94 ? -7.425 -4.572 27.322 1.00 79.25 94 SER A CA 1
ATOM 695 C C . SER A 1 94 ? -6.981 -6.040 27.282 1.00 79.25 94 SER A C 1
ATOM 697 O O . SER A 1 94 ? -5.795 -6.314 27.448 1.00 79.25 94 SER A O 1
ATOM 699 N N . ALA A 1 95 ? -7.916 -6.963 27.032 1.00 81.69 95 ALA A N 1
ATOM 700 C CA . ALA A 1 95 ? -7.656 -8.374 26.747 1.00 81.69 95 ALA A CA 1
ATOM 701 C C . ALA A 1 95 ? -7.246 -8.632 25.281 1.00 81.69 95 ALA A C 1
ATOM 703 O O . ALA A 1 95 ? -7.034 -9.781 24.907 1.00 81.69 95 ALA A O 1
ATOM 704 N N . GLY A 1 96 ? -7.165 -7.594 24.439 1.00 78.69 96 GLY A N 1
ATOM 705 C CA . GLY A 1 96 ? -6.766 -7.722 23.036 1.00 78.69 96 GLY A CA 1
ATOM 706 C C . GLY A 1 96 ? -7.816 -8.373 22.132 1.00 78.69 96 GLY A C 1
ATOM 707 O O . GLY A 1 96 ? -7.477 -8.813 21.038 1.00 78.69 96 GLY A O 1
ATOM 708 N N . LEU A 1 97 ? -9.087 -8.438 22.555 1.00 84.19 97 LEU A N 1
ATOM 709 C CA . LEU A 1 97 ? -10.162 -9.006 21.730 1.00 84.19 97 LEU A CA 1
ATOM 710 C C . LEU A 1 97 ? -10.489 -8.125 20.516 1.00 84.19 97 LEU A C 1
ATOM 712 O O . LEU A 1 97 ? -10.977 -8.631 19.509 1.00 84.19 97 LEU A O 1
ATOM 716 N N . TYR A 1 98 ? -10.258 -6.815 20.618 1.00 81.12 98 TYR A N 1
ATOM 717 C CA . TYR A 1 98 ? -10.421 -5.847 19.532 1.00 81.12 98 TYR A CA 1
ATOM 718 C C . TYR A 1 98 ? -9.626 -4.569 19.810 1.00 81.12 98 TYR A C 1
ATOM 720 O O . TYR A 1 98 ? -9.351 -4.233 20.962 1.00 81.12 98 TYR A O 1
ATOM 728 N N . SER A 1 99 ? -9.328 -3.807 18.756 1.00 80.62 99 SER A N 1
ATOM 729 C CA . SER A 1 99 ? -8.759 -2.462 18.864 1.00 80.62 99 SER A CA 1
ATOM 730 C C . SER A 1 99 ? -9.847 -1.389 18.757 1.00 80.62 99 SER A C 1
ATOM 732 O O . SER A 1 99 ? -10.677 -1.415 17.845 1.00 80.62 99 SER A O 1
ATOM 734 N N . ALA A 1 100 ? -9.825 -0.391 19.647 1.00 76.81 100 ALA A N 1
ATOM 735 C CA . ALA A 1 100 ? -10.728 0.760 19.553 1.00 76.81 100 ALA A CA 1
ATOM 736 C C . ALA A 1 100 ? -10.538 1.517 18.226 1.00 76.81 100 ALA A C 1
ATOM 738 O O . ALA A 1 100 ? -11.503 2.013 17.645 1.00 76.81 100 ALA A O 1
ATOM 739 N N . ARG A 1 101 ? -9.303 1.539 17.706 1.00 76.56 101 ARG A N 1
ATOM 740 C CA . ARG A 1 101 ? -8.965 2.118 16.402 1.00 76.56 101 ARG A CA 1
ATOM 741 C C . ARG A 1 101 ? -9.634 1.354 15.255 1.00 76.56 101 ARG A C 1
ATOM 743 O O . ARG A 1 101 ? -10.157 1.982 14.343 1.00 76.56 101 ARG A O 1
ATOM 750 N N . GLU A 1 102 ? -9.660 0.023 15.296 1.00 75.62 102 GLU A N 1
ATOM 751 C CA . GLU A 1 102 ? -10.323 -0.793 14.265 1.00 75.62 102 GLU A CA 1
ATOM 752 C C . GLU A 1 102 ? -11.841 -0.592 14.250 1.00 75.62 102 GLU A C 1
ATOM 754 O O . GLU A 1 102 ? -12.421 -0.439 13.176 1.00 75.62 102 GLU A O 1
ATOM 759 N N . LEU A 1 103 ? -12.468 -0.519 15.429 1.00 80.75 103 LEU A N 1
ATOM 760 C CA . LEU A 1 103 ? -13.887 -0.171 15.575 1.00 80.75 103 LEU A CA 1
ATOM 761 C C . LEU A 1 103 ? -14.185 1.239 15.065 1.00 80.75 103 LEU A C 1
ATOM 763 O O . LEU A 1 103 ? -15.172 1.456 14.369 1.00 80.75 103 LEU A O 1
ATOM 767 N N . TRP A 1 104 ? -13.324 2.208 15.374 1.00 80.31 104 TRP A N 1
ATOM 768 C CA . TRP A 1 104 ? -13.476 3.549 14.824 1.00 80.31 104 TRP A CA 1
ATOM 769 C C . TRP A 1 104 ? -13.361 3.536 13.299 1.00 80.31 104 TRP A C 1
ATOM 771 O O . TRP A 1 104 ? -14.176 4.147 12.617 1.00 80.31 104 TRP A O 1
ATOM 781 N N . HIS A 1 105 ? -12.407 2.789 12.745 1.00 80.44 105 HIS A N 1
ATOM 782 C CA . HIS A 1 105 ? -12.237 2.670 11.301 1.00 80.44 105 HIS A CA 1
ATOM 783 C C . HIS A 1 105 ? -13.378 1.940 10.595 1.00 80.44 105 HIS A C 1
ATOM 785 O O . HIS A 1 105 ? -13.627 2.232 9.427 1.00 80.44 105 HIS A O 1
ATOM 791 N N . SER A 1 106 ? -14.075 1.019 11.263 1.00 76.75 106 SER A N 1
ATOM 792 C CA . SER A 1 106 ? -15.253 0.371 10.681 1.00 76.75 106 SER A CA 1
ATOM 793 C C . SER A 1 106 ? -16.470 1.298 10.643 1.00 76.75 106 SER A C 1
ATOM 795 O O . SER A 1 106 ? -17.276 1.188 9.724 1.00 76.75 106 SER A O 1
ATOM 797 N N . VAL A 1 107 ? -16.587 2.229 11.597 1.00 81.88 107 VAL A N 1
ATOM 798 C CA . VAL A 1 107 ? -17.721 3.165 11.690 1.00 81.88 107 VAL A CA 1
ATOM 799 C C . VAL A 1 107 ? -17.470 4.468 10.927 1.00 81.88 107 VAL A C 1
ATOM 801 O O . VAL A 1 107 ? -18.316 4.902 10.152 1.00 81.88 107 VAL A O 1
ATOM 804 N N . ALA A 1 108 ? -16.320 5.105 11.142 1.00 81.19 108 ALA A N 1
ATOM 805 C CA . ALA A 1 108 ? -15.972 6.414 10.585 1.00 81.19 108 ALA A CA 1
ATOM 806 C C . ALA A 1 108 ? -15.121 6.329 9.305 1.00 81.19 108 ALA A C 1
ATOM 808 O O . ALA A 1 108 ? -14.824 7.351 8.688 1.00 81.19 108 ALA A O 1
ATOM 809 N N . GLY A 1 109 ? -14.713 5.122 8.906 1.00 76.94 109 GLY A N 1
ATOM 810 C CA . GLY A 1 109 ? -13.747 4.917 7.835 1.00 76.94 109 GLY A CA 1
ATOM 811 C C . GLY A 1 109 ? -12.300 5.114 8.294 1.00 76.94 109 GLY A C 1
ATOM 812 O O . GLY A 1 109 ? -11.993 5.585 9.396 1.00 76.94 109 GLY A O 1
ATOM 813 N N . ARG A 1 110 ? -11.366 4.712 7.432 1.00 82.38 110 ARG A N 1
ATOM 814 C CA . ARG A 1 110 ? -9.937 4.945 7.657 1.00 82.38 110 ARG A CA 1
ATOM 815 C C . ARG A 1 110 ? -9.570 6.356 7.193 1.00 82.38 110 ARG A C 1
ATOM 817 O O . ARG A 1 110 ? -10.017 6.754 6.117 1.00 82.38 110 ARG A O 1
ATOM 824 N N . PRO A 1 111 ? -8.759 7.106 7.963 1.00 81.06 111 PRO A N 1
ATOM 825 C CA . PRO A 1 111 ? -8.252 8.388 7.502 1.00 81.06 111 PRO A CA 1
ATOM 826 C C . PRO A 1 111 ? -7.447 8.183 6.223 1.00 81.06 111 PRO A C 1
ATOM 828 O O . PRO A 1 111 ? -6.851 7.119 6.019 1.00 81.06 111 PRO A O 1
ATOM 831 N N . ALA A 1 112 ? -7.424 9.208 5.371 1.00 78.00 112 ALA A N 1
ATOM 832 C CA . ALA A 1 112 ? -6.533 9.192 4.229 1.00 78.00 112 ALA A CA 1
ATOM 833 C C . ALA A 1 112 ? -5.091 9.002 4.740 1.00 78.00 112 ALA A C 1
ATOM 835 O O . ALA A 1 112 ? -4.688 9.663 5.699 1.00 78.00 112 ALA A O 1
ATOM 836 N N . PRO A 1 113 ? -4.336 8.067 4.159 1.00 79.19 113 PRO A N 1
ATOM 837 C CA . PRO A 1 113 ? -2.940 7.885 4.493 1.00 79.19 113 PRO A CA 1
ATOM 838 C C . PRO A 1 113 ? -2.132 9.122 4.113 1.00 79.19 113 PRO A C 1
ATOM 840 O O . PRO A 1 113 ? -2.509 9.880 3.215 1.00 79.19 113 PRO A O 1
ATOM 843 N N . GLU A 1 114 ? -0.999 9.290 4.783 1.00 82.06 114 GLU A N 1
ATOM 844 C CA . GLU A 1 114 ? -0.063 10.358 4.464 1.00 82.06 114 GLU A CA 1
ATOM 845 C C . GLU A 1 114 ? 0.426 10.243 3.012 1.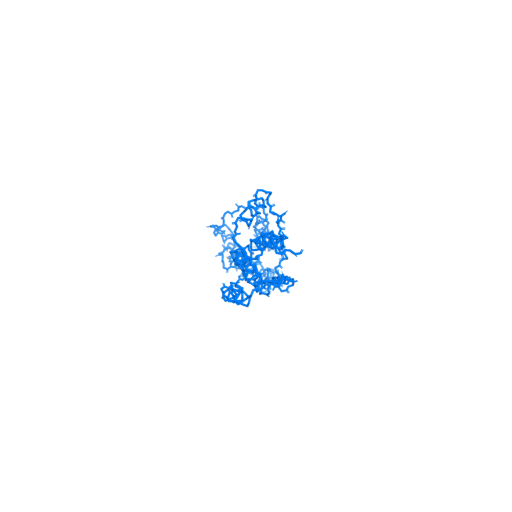00 82.06 114 GLU A C 1
ATOM 847 O O . GLU A 1 114 ? 0.557 9.131 2.479 1.00 82.06 114 GLU A O 1
ATOM 852 N N . PRO A 1 115 ? 0.679 11.382 2.343 1.00 81.56 115 PRO A N 1
ATOM 853 C CA . PRO A 1 115 ? 1.282 11.368 1.022 1.00 81.56 115 PRO A CA 1
ATOM 854 C C . PRO A 1 115 ? 2.652 10.678 1.071 1.00 81.56 115 PRO A C 1
ATOM 856 O O . PRO A 1 115 ? 3.338 10.674 2.089 1.00 81.56 115 PRO A O 1
ATOM 859 N N . SER A 1 116 ? 3.055 10.087 -0.053 1.00 85.44 116 SER A N 1
ATOM 860 C CA . SER A 1 116 ? 4.385 9.488 -0.169 1.00 85.44 116 SER A CA 1
ATOM 861 C C . SER A 1 116 ? 5.467 10.549 0.027 1.00 85.44 116 SER A C 1
ATOM 863 O O . SER A 1 116 ? 5.408 11.614 -0.584 1.00 85.44 116 SER A O 1
ATOM 865 N N . ASN A 1 117 ? 6.485 10.215 0.821 1.00 89.81 117 ASN A N 1
ATOM 866 C CA . ASN A 1 117 ? 7.661 11.057 1.043 1.00 89.81 117 ASN A CA 1
ATOM 867 C C . ASN A 1 117 ? 8.730 10.876 -0.049 1.00 89.81 117 ASN A C 1
ATOM 869 O O . ASN A 1 117 ? 9.883 11.265 0.134 1.00 89.81 117 ASN A O 1
ATOM 873 N N . TYR A 1 118 ? 8.385 10.247 -1.175 1.00 94.19 118 TYR A N 1
ATOM 874 C CA . TYR A 1 118 ? 9.319 10.037 -2.270 1.00 94.19 118 TYR A CA 1
ATOM 875 C C . TYR A 1 118 ? 9.634 11.359 -2.978 1.00 94.19 118 TYR A C 1
ATOM 877 O O . TYR A 1 118 ? 8.757 11.983 -3.570 1.00 94.19 118 TYR A O 1
ATOM 885 N N . THR A 1 119 ? 10.901 11.767 -2.938 1.00 95.94 119 THR A N 1
ATOM 886 C CA . THR A 1 119 ? 11.396 13.024 -3.523 1.00 95.94 119 THR A CA 1
ATOM 887 C C . THR A 1 119 ? 12.149 12.830 -4.843 1.00 95.94 119 THR A C 1
ATOM 889 O O . THR A 1 119 ? 12.758 13.774 -5.341 1.00 95.94 119 THR A O 1
ATOM 892 N N . GLY A 1 120 ? 12.104 11.623 -5.416 1.00 96.62 120 GLY A N 1
ATOM 893 C CA . GLY A 1 120 ? 12.835 11.249 -6.628 1.00 96.62 120 GLY A CA 1
ATOM 894 C C . GLY A 1 120 ? 14.046 10.354 -6.359 1.00 96.62 120 GLY A C 1
ATOM 895 O O . GLY A 1 120 ? 14.402 10.045 -5.216 1.00 96.62 120 GLY A O 1
ATOM 896 N N . LEU A 1 121 ? 14.679 9.886 -7.436 1.00 97.44 121 LEU A N 1
ATOM 897 C CA . LEU A 1 121 ? 15.902 9.087 -7.352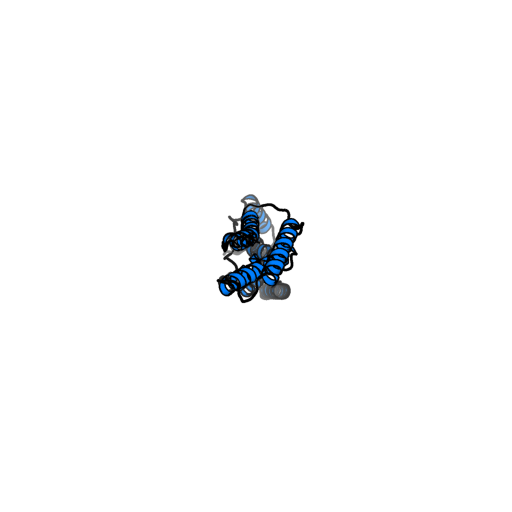 1.00 97.44 121 LEU A CA 1
ATOM 898 C C . LEU A 1 121 ? 17.097 9.930 -6.873 1.00 97.44 121 LEU A C 1
ATOM 900 O O . LEU A 1 121 ? 17.348 11.012 -7.406 1.00 97.44 121 LEU A O 1
ATOM 904 N N . PRO A 1 122 ? 17.919 9.413 -5.940 1.00 97.50 122 PRO A N 1
ATOM 905 C CA . PRO A 1 122 ? 19.224 9.995 -5.656 1.00 97.50 122 PRO A CA 1
ATOM 906 C C . PRO A 1 122 ? 20.096 10.082 -6.918 1.00 97.50 122 PRO A C 1
ATOM 908 O O . PRO A 1 122 ? 20.104 9.154 -7.729 1.00 97.50 122 PRO A O 1
ATOM 911 N N . GLN A 1 123 ? 20.914 11.134 -7.041 1.00 97.62 123 GLN A N 1
ATOM 912 C CA . GLN A 1 123 ? 21.767 11.371 -8.222 1.00 97.62 123 GLN A CA 1
ATOM 913 C C . GLN A 1 123 ? 22.662 10.177 -8.600 1.00 97.62 123 GLN A C 1
ATOM 915 O O . GLN A 1 123 ? 22.825 9.864 -9.777 1.00 97.62 123 GLN A O 1
ATOM 920 N N . TYR A 1 124 ? 23.198 9.450 -7.614 1.00 97.75 124 TYR A N 1
ATOM 921 C CA . TYR A 1 124 ? 24.010 8.258 -7.882 1.00 97.75 124 TYR A CA 1
ATOM 922 C C . TYR A 1 124 ? 23.200 7.120 -8.532 1.00 97.75 124 TYR A C 1
ATOM 924 O O . TYR A 1 124 ? 23.738 6.388 -9.361 1.00 97.75 124 TYR A O 1
ATOM 932 N N . GLN A 1 125 ? 21.913 6.971 -8.191 1.00 97.75 125 GLN A N 1
ATOM 933 C CA . GLN A 1 125 ? 21.037 5.965 -8.802 1.00 97.75 125 GLN A CA 1
ATOM 934 C C . GLN A 1 125 ? 20.660 6.364 -10.222 1.00 97.75 125 GLN A C 1
ATOM 936 O O . GLN A 1 125 ? 20.658 5.502 -11.097 1.00 97.75 125 GLN A O 1
ATOM 941 N N . VAL A 1 126 ? 20.403 7.654 -10.462 1.00 98.19 126 VAL A N 1
ATOM 942 C CA . VAL A 1 126 ? 20.176 8.187 -11.813 1.00 98.19 126 VAL A CA 1
ATOM 943 C C . VAL A 1 126 ? 21.378 7.856 -12.694 1.00 98.19 126 VAL A C 1
ATOM 945 O O . VAL A 1 126 ? 21.241 7.134 -13.678 1.00 98.19 126 VAL A O 1
ATOM 948 N N . HIS A 1 127 ? 22.578 8.265 -12.276 1.00 97.94 127 HIS A N 1
ATOM 949 C CA . HIS A 1 127 ? 23.798 8.062 -13.056 1.00 97.94 127 HIS A CA 1
ATOM 950 C C . HIS A 1 127 ? 24.145 6.573 -13.251 1.00 97.94 127 HIS A C 1
ATOM 952 O O . HIS A 1 127 ? 24.628 6.171 -14.314 1.00 97.94 127 HIS A O 1
ATOM 958 N N . SER A 1 128 ? 23.896 5.731 -12.241 1.00 98.00 128 SER A N 1
ATOM 959 C CA . SER A 1 128 ? 24.090 4.280 -12.342 1.00 98.00 128 SER A CA 1
ATOM 960 C C . SER A 1 128 ? 23.104 3.640 -13.322 1.00 98.00 128 SER A C 1
ATOM 962 O O . SER A 1 128 ? 23.522 2.853 -14.172 1.00 98.00 128 SER A O 1
ATOM 964 N N . THR A 1 129 ? 21.826 4.021 -13.257 1.00 98.00 129 THR A N 1
ATOM 965 C CA . THR A 1 129 ? 20.773 3.529 -14.159 1.00 98.00 129 THR A CA 1
ATOM 966 C C . THR A 1 129 ? 21.050 3.953 -15.596 1.00 98.00 129 THR A C 1
ATOM 968 O O . THR A 1 129 ? 20.930 3.140 -16.513 1.00 98.00 129 THR A O 1
ATOM 971 N N . GLU A 1 130 ? 21.479 5.199 -15.802 1.00 98.25 130 GLU A N 1
ATOM 972 C CA . GLU A 1 130 ? 21.851 5.705 -17.121 1.00 98.25 130 GLU A CA 1
ATOM 973 C C . GLU A 1 130 ? 23.035 4.940 -17.713 1.00 98.25 130 GLU A C 1
ATOM 975 O O . GLU A 1 130 ? 22.964 4.462 -18.845 1.00 98.25 130 GLU A O 1
ATOM 980 N N . SER A 1 131 ? 24.112 4.781 -16.938 1.00 97.94 131 SER A N 1
ATOM 981 C CA . SER A 1 131 ? 25.307 4.055 -17.376 1.00 97.94 131 SER A CA 1
ATOM 982 C C . SER A 1 131 ? 24.988 2.599 -17.715 1.00 97.94 131 SER A C 1
ATOM 984 O O . SER A 1 131 ? 25.361 2.124 -18.788 1.00 97.94 131 SER A O 1
ATOM 986 N N . ALA A 1 132 ? 24.235 1.909 -16.851 1.00 97.81 132 ALA A N 1
ATOM 987 C CA . ALA A 1 132 ? 23.816 0.533 -17.092 1.00 97.81 132 ALA A CA 1
ATOM 988 C C . ALA A 1 132 ? 22.970 0.422 -18.369 1.00 97.81 132 ALA A C 1
ATOM 990 O O . ALA A 1 132 ? 23.254 -0.411 -19.226 1.00 97.81 132 ALA A O 1
ATOM 991 N N . SER A 1 133 ? 21.984 1.305 -18.546 1.00 97.69 133 SER A N 1
ATOM 992 C CA . SER A 1 133 ? 21.085 1.291 -19.709 1.00 97.69 133 SER A CA 1
ATOM 993 C C . SER A 1 133 ? 21.817 1.570 -21.027 1.00 97.69 133 SER A C 1
ATOM 995 O O . SER A 1 133 ? 21.495 0.967 -22.050 1.00 97.69 133 SER A O 1
ATOM 997 N N . ARG A 1 134 ? 22.839 2.441 -21.017 1.00 97.62 134 ARG A N 1
ATOM 998 C CA . ARG A 1 134 ? 23.686 2.713 -22.194 1.00 97.62 134 ARG A CA 1
ATOM 999 C C . ARG A 1 134 ? 24.546 1.507 -22.593 1.00 97.62 134 ARG A C 1
ATOM 1001 O O . ARG A 1 134 ? 24.835 1.349 -23.775 1.00 97.62 134 ARG A O 1
ATOM 1008 N N . GLN A 1 135 ? 24.934 0.663 -21.636 1.00 97.81 135 GLN A N 1
ATOM 1009 C CA . GLN A 1 135 ? 25.765 -0.525 -21.877 1.00 97.81 135 GLN A CA 1
ATOM 1010 C C . GLN A 1 135 ? 24.969 -1.745 -22.368 1.00 97.81 135 GLN A C 1
ATOM 1012 O O . GLN A 1 135 ? 25.556 -2.661 -22.940 1.00 97.81 135 GLN A O 1
ATOM 1017 N N . ARG A 1 136 ? 23.646 -1.776 -22.166 1.00 97.94 136 ARG A N 1
ATOM 1018 C CA . ARG A 1 136 ? 22.780 -2.872 -22.634 1.00 97.94 136 ARG A CA 1
ATOM 1019 C C . ARG A 1 136 ? 22.655 -2.895 -24.156 1.00 97.94 136 ARG A C 1
ATOM 1021 O O . ARG A 1 136 ? 22.668 -1.853 -24.817 1.00 97.94 136 ARG A O 1
ATOM 1028 N N . SER A 1 137 ? 22.440 -4.074 -24.731 1.00 97.88 137 SER A N 1
ATOM 1029 C CA . SER A 1 137 ? 21.927 -4.168 -26.102 1.00 97.88 137 SER A CA 1
ATOM 1030 C C . SER A 1 137 ? 20.505 -3.596 -26.192 1.00 97.88 137 SER A C 1
ATOM 1032 O O . SER A 1 137 ? 19.804 -3.472 -25.188 1.00 97.88 137 SER A O 1
ATOM 1034 N N . GLU A 1 138 ? 20.052 -3.242 -27.396 1.00 96.88 138 GLU A N 1
ATOM 1035 C CA . GLU A 1 138 ? 18.688 -2.733 -27.597 1.00 96.88 138 GLU A CA 1
ATOM 1036 C C . GLU A 1 138 ? 17.627 -3.751 -27.136 1.00 96.88 138 GLU A C 1
ATOM 1038 O O . GLU A 1 138 ? 16.660 -3.394 -26.461 1.00 96.88 138 GLU A O 1
ATOM 1043 N N . ALA A 1 139 ? 17.829 -5.033 -27.457 1.00 97.06 139 ALA A N 1
ATOM 1044 C CA . ALA A 1 139 ? 16.914 -6.102 -27.077 1.00 97.06 139 ALA A CA 1
ATOM 1045 C C . ALA A 1 139 ? 16.838 -6.295 -25.554 1.00 97.06 139 ALA A C 1
ATOM 1047 O O . ALA A 1 139 ? 15.741 -6.490 -25.031 1.00 97.06 139 ALA A O 1
ATOM 1048 N N . GLU A 1 140 ? 17.972 -6.211 -24.851 1.00 97.94 140 GLU A N 1
ATOM 1049 C CA . GLU A 1 140 ? 18.010 -6.265 -23.385 1.00 97.94 140 GLU A CA 1
ATOM 1050 C C . GLU A 1 140 ? 17.349 -5.038 -22.760 1.00 97.94 140 GLU A C 1
ATOM 1052 O O . GLU A 1 140 ? 16.523 -5.197 -21.871 1.00 97.94 140 GLU A O 1
ATOM 1057 N N . LEU A 1 141 ? 17.639 -3.828 -23.252 1.00 98.19 141 LEU A N 1
ATOM 1058 C CA . LEU A 1 141 ? 17.026 -2.607 -22.726 1.00 98.19 141 LEU A CA 1
ATOM 1059 C C . LEU A 1 141 ? 15.501 -2.624 -22.907 1.00 98.19 141 LEU A C 1
ATOM 1061 O O . LEU A 1 141 ? 14.768 -2.281 -21.985 1.00 98.19 141 LEU A O 1
ATOM 1065 N N . ARG A 1 142 ? 15.006 -3.090 -24.061 1.00 97.81 142 ARG A N 1
ATOM 1066 C CA . ARG A 1 142 ? 13.567 -3.284 -24.296 1.00 97.81 142 ARG A CA 1
ATOM 1067 C C . ARG A 1 142 ? 12.957 -4.287 -23.310 1.00 97.81 142 ARG A C 1
ATOM 1069 O O . ARG A 1 142 ? 11.867 -4.045 -22.796 1.00 97.81 142 ARG A O 1
ATOM 1076 N N . ALA A 1 143 ? 13.647 -5.395 -23.032 1.00 97.94 143 ALA A N 1
ATOM 1077 C CA . ALA A 1 143 ? 13.190 -6.396 -22.067 1.00 97.94 143 ALA A CA 1
ATOM 1078 C C . ALA A 1 143 ? 13.208 -5.872 -20.616 1.00 97.94 143 ALA A C 1
ATOM 1080 O O . ALA A 1 143 ? 12.279 -6.155 -19.854 1.00 97.94 143 ALA A O 1
ATOM 1081 N N . ASP A 1 144 ? 14.217 -5.078 -20.250 1.00 98.06 144 ASP A N 1
ATOM 1082 C CA . ASP A 1 144 ? 14.304 -4.404 -18.951 1.00 98.06 144 ASP A CA 1
ATOM 1083 C C . ASP A 1 144 ? 13.137 -3.416 -18.784 1.00 98.06 144 ASP A C 1
ATOM 1085 O O . ASP A 1 144 ? 12.450 -3.453 -17.765 1.00 98.06 144 ASP A O 1
ATOM 1089 N N . ILE A 1 145 ? 12.829 -2.611 -19.811 1.00 98.25 145 ILE A N 1
ATOM 1090 C CA . ILE A 1 145 ? 11.669 -1.700 -19.813 1.00 98.25 145 ILE A CA 1
ATOM 1091 C C . ILE A 1 145 ? 10.362 -2.483 -19.656 1.00 98.25 145 ILE A C 1
ATOM 1093 O O . ILE A 1 145 ? 9.536 -2.135 -18.812 1.00 98.25 145 ILE A O 1
ATOM 1097 N N . ALA A 1 146 ? 10.173 -3.568 -20.413 1.00 98.31 146 ALA A N 1
ATOM 1098 C CA . ALA A 1 146 ? 8.987 -4.413 -20.282 1.00 98.31 146 ALA A CA 1
ATOM 1099 C C . ALA A 1 146 ? 8.833 -4.967 -18.853 1.00 98.31 146 ALA A C 1
ATOM 1101 O O . ALA A 1 146 ? 7.734 -4.965 -18.298 1.00 98.31 146 ALA A O 1
ATOM 1102 N N . THR A 1 147 ? 9.939 -5.375 -18.226 1.00 98.00 147 THR A N 1
ATOM 1103 C CA . THR A 1 147 ? 9.962 -5.857 -16.837 1.00 98.00 147 THR A CA 1
ATOM 1104 C C . THR A 1 147 ? 9.609 -4.745 -15.846 1.00 98.00 147 THR A C 1
ATOM 1106 O O . THR A 1 147 ? 8.781 -4.959 -14.957 1.00 98.00 147 THR A O 1
ATOM 1109 N N . SER A 1 148 ? 10.163 -3.542 -16.020 1.00 97.88 148 SER A N 1
ATOM 1110 C CA . SER A 1 148 ? 9.818 -2.366 -15.215 1.00 97.88 148 SER A CA 1
ATOM 1111 C C . SER A 1 148 ? 8.318 -2.057 -15.298 1.00 97.88 148 SER A C 1
ATOM 1113 O O . SER A 1 148 ? 7.664 -1.898 -14.268 1.00 97.88 148 SER A O 1
ATOM 1115 N N . TYR A 1 149 ? 7.729 -2.056 -16.499 1.00 98.38 149 TYR A N 1
ATOM 1116 C CA . TYR A 1 149 ? 6.288 -1.831 -16.677 1.00 98.38 149 TYR A CA 1
ATOM 1117 C C . TYR A 1 149 ? 5.424 -2.934 -16.069 1.00 98.38 149 TYR A C 1
ATOM 1119 O O . TYR A 1 149 ? 4.399 -2.626 -15.457 1.00 98.38 149 TYR A O 1
ATOM 1127 N N . ALA A 1 150 ? 5.836 -4.198 -16.191 1.00 98.12 150 ALA A N 1
ATOM 1128 C CA . ALA A 1 150 ? 5.161 -5.327 -15.560 1.00 98.12 150 ALA A CA 1
ATOM 1129 C C . ALA A 1 150 ? 5.077 -5.134 -14.037 1.00 98.12 150 ALA A C 1
ATOM 1131 O O . ALA A 1 150 ? 3.993 -5.212 -13.452 1.00 98.12 150 ALA A O 1
ATOM 1132 N N . LEU A 1 151 ? 6.203 -4.788 -13.406 1.00 97.50 151 LEU A N 1
ATOM 1133 C CA . LEU A 1 151 ? 6.278 -4.514 -11.972 1.00 97.50 151 LEU A CA 1
ATOM 1134 C C . LEU A 1 151 ? 5.424 -3.308 -11.573 1.00 97.50 151 LEU A C 1
ATOM 1136 O O . LEU A 1 151 ? 4.613 -3.413 -10.651 1.00 97.50 151 LEU A O 1
ATOM 1140 N N . ILE A 1 152 ? 5.557 -2.181 -12.281 1.00 98.00 152 ILE A N 1
ATOM 1141 C CA . ILE A 1 152 ? 4.808 -0.955 -11.980 1.00 98.00 152 ILE A CA 1
ATOM 1142 C C . ILE A 1 152 ? 3.306 -1.213 -12.069 1.00 98.00 152 ILE A C 1
ATOM 1144 O O . ILE A 1 152 ? 2.576 -0.888 -11.129 1.00 98.00 152 ILE A O 1
ATOM 1148 N N . ARG A 1 153 ? 2.824 -1.799 -13.169 1.00 98.12 153 ARG A N 1
ATOM 1149 C CA . ARG A 1 153 ? 1.393 -2.056 -13.374 1.00 98.12 153 ARG A CA 1
ATOM 1150 C C . ARG A 1 153 ? 0.857 -3.087 -12.390 1.00 98.12 153 ARG A C 1
ATOM 1152 O O . ARG A 1 153 ? -0.148 -2.814 -11.736 1.00 98.12 153 ARG A O 1
ATOM 1159 N N . GLY A 1 154 ? 1.557 -4.206 -12.198 1.00 97.44 154 GLY A N 1
ATOM 1160 C CA . GLY A 1 154 ? 1.159 -5.244 -11.246 1.00 97.44 154 GLY A CA 1
ATOM 1161 C C . GLY A 1 154 ? 1.072 -4.729 -9.807 1.00 97.44 154 GLY A C 1
ATOM 1162 O O . GLY A 1 154 ? 0.084 -4.977 -9.114 1.00 97.44 154 GLY A O 1
ATOM 1163 N N . GLN A 1 155 ? 2.054 -3.943 -9.355 1.00 96.88 155 GLN A N 1
ATOM 1164 C CA . GLN A 1 155 ? 2.005 -3.326 -8.028 1.00 96.88 155 GLN A CA 1
ATOM 1165 C C . GLN A 1 155 ? 0.928 -2.241 -7.920 1.00 96.88 155 GLN A C 1
ATOM 1167 O O . GLN A 1 155 ? 0.250 -2.166 -6.893 1.00 96.88 155 GLN A O 1
ATOM 1172 N N . THR A 1 156 ? 0.735 -1.435 -8.970 1.00 97.50 156 THR A N 1
ATOM 1173 C CA . THR A 1 156 ? -0.317 -0.408 -9.022 1.00 97.50 156 THR A CA 1
ATOM 1174 C C . THR A 1 156 ? -1.702 -1.045 -8.908 1.00 97.50 156 THR A C 1
ATOM 1176 O O . THR A 1 156 ? -2.506 -0.594 -8.096 1.00 97.50 156 THR A O 1
ATOM 1179 N N . GLN A 1 157 ? -1.967 -2.137 -9.632 1.00 97.44 157 GLN A N 1
ATOM 1180 C CA . GLN A 1 157 ? -3.224 -2.881 -9.518 1.00 97.44 157 GLN A CA 1
ATOM 1181 C C . GLN A 1 157 ? -3.417 -3.485 -8.132 1.00 97.44 157 GLN A C 1
ATOM 1183 O O . GLN A 1 157 ? -4.473 -3.314 -7.527 1.00 97.44 157 GLN A O 1
ATOM 1188 N N . ALA A 1 158 ? -2.395 -4.156 -7.594 1.00 96.06 158 ALA A N 1
ATOM 1189 C CA . ALA A 1 158 ? -2.477 -4.757 -6.267 1.00 96.06 158 ALA A CA 1
ATOM 1190 C C . ALA A 1 158 ? -2.774 -3.695 -5.187 1.00 96.06 158 ALA A C 1
ATOM 1192 O O . ALA A 1 158 ? -3.621 -3.908 -4.319 1.00 96.06 158 ALA A O 1
ATOM 1193 N N . ARG A 1 159 ? -2.150 -2.511 -5.287 1.00 95.44 159 ARG A N 1
ATOM 1194 C CA . ARG A 1 159 ? -2.480 -1.341 -4.459 1.00 95.44 159 ARG A CA 1
ATOM 1195 C C . ARG A 1 159 ? -3.910 -0.866 -4.687 1.00 95.44 159 ARG A C 1
ATOM 1197 O O . ARG A 1 159 ? -4.615 -0.651 -3.710 1.00 95.44 159 ARG A O 1
ATOM 1204 N N . ASN A 1 160 ? -4.346 -0.691 -5.930 1.00 96.06 160 ASN A N 1
ATOM 1205 C CA . ASN A 1 160 ? -5.693 -0.206 -6.238 1.00 96.06 160 ASN A CA 1
ATOM 1206 C C . ASN A 1 160 ? -6.780 -1.151 -5.712 1.00 96.06 160 ASN A C 1
ATOM 1208 O O . ASN A 1 160 ? -7.785 -0.679 -5.191 1.00 96.06 160 ASN A O 1
ATOM 1212 N N . LEU A 1 161 ? -6.556 -2.467 -5.760 1.00 96.25 161 LEU A N 1
ATOM 1213 C CA . LEU A 1 161 ? -7.445 -3.463 -5.156 1.00 96.25 161 LEU A CA 1
ATOM 1214 C C . LEU A 1 161 ? -7.500 -3.336 -3.630 1.00 96.25 161 LEU A C 1
ATOM 1216 O O . LEU A 1 161 ? -8.586 -3.384 -3.054 1.00 96.25 161 LEU A O 1
ATOM 1220 N N . TYR A 1 162 ? -6.353 -3.138 -2.976 1.00 94.94 162 TYR A N 1
ATOM 1221 C CA . TYR A 1 162 ? -6.304 -2.891 -1.534 1.00 94.94 162 TYR A CA 1
ATOM 1222 C C . TYR A 1 162 ? -7.016 -1.583 -1.151 1.00 94.94 162 TYR A C 1
ATOM 1224 O O . TYR A 1 162 ? -7.814 -1.551 -0.216 1.00 94.94 162 TYR A O 1
ATOM 1232 N N . VAL A 1 163 ? -6.771 -0.508 -1.904 1.00 93.75 163 VAL A N 1
ATOM 1233 C CA . VAL A 1 163 ? -7.416 0.800 -1.725 1.00 93.75 163 VAL A CA 1
ATOM 1234 C C . VAL A 1 163 ? -8.928 0.686 -1.898 1.00 93.75 163 VAL A C 1
ATOM 1236 O O . VAL A 1 163 ? -9.661 1.149 -1.033 1.00 93.75 163 VAL A O 1
ATOM 1239 N N . ALA A 1 164 ? -9.408 0.011 -2.942 1.00 93.94 164 ALA A N 1
ATOM 1240 C CA . ALA A 1 164 ? -10.839 -0.186 -3.159 1.00 93.94 164 ALA A CA 1
ATOM 1241 C C . ALA A 1 164 ? -11.506 -0.959 -2.007 1.00 93.94 164 ALA A C 1
ATOM 1243 O O . ALA A 1 164 ? -12.635 -0.651 -1.633 1.00 93.94 164 ALA A O 1
ATOM 1244 N N . ALA A 1 165 ? -10.805 -1.936 -1.420 1.00 93.00 165 ALA A N 1
ATOM 1245 C CA . ALA A 1 165 ? -11.317 -2.720 -0.298 1.00 93.00 165 ALA A CA 1
ATOM 1246 C C . ALA A 1 165 ? -11.300 -1.957 1.040 1.00 93.00 165 ALA A C 1
ATOM 1248 O O . ALA A 1 165 ? -12.222 -2.107 1.839 1.00 93.00 165 ALA A O 1
ATOM 1249 N N . CYS A 1 166 ? -10.260 -1.158 1.302 1.00 91.12 166 CYS A N 1
ATOM 1250 C CA . CYS A 1 166 ? -9.993 -0.600 2.634 1.00 91.12 166 CYS A CA 1
ATOM 1251 C C . CYS A 1 166 ? -10.164 0.924 2.746 1.00 91.12 166 CYS A C 1
ATOM 1253 O O . CYS A 1 166 ? -10.240 1.446 3.859 1.00 91.12 166 CYS A O 1
ATOM 1255 N N . TYR A 1 167 ? -10.208 1.636 1.619 1.00 90.75 167 TYR A N 1
ATOM 1256 C CA . TYR A 1 167 ? -10.232 3.098 1.513 1.00 90.75 167 TYR A CA 1
ATOM 1257 C C . TYR A 1 167 ? -11.139 3.544 0.344 1.00 90.75 167 TYR A C 1
ATOM 1259 O O . TYR A 1 167 ? -10.652 4.147 -0.610 1.00 90.75 167 TYR A O 1
ATOM 1267 N N . PRO A 1 168 ? -12.462 3.291 0.392 1.00 86.12 168 PRO A N 1
ATOM 1268 C CA . PRO A 1 168 ? -13.363 3.505 -0.751 1.00 86.12 168 PRO A CA 1
ATOM 1269 C C . PRO A 1 168 ? -13.465 4.966 -1.223 1.00 86.12 168 PRO A C 1
ATOM 1271 O O . PRO A 1 168 ? -13.859 5.219 -2.355 1.00 86.12 168 PRO A O 1
ATOM 1274 N N . ALA A 1 169 ? -13.101 5.932 -0.373 1.00 86.81 169 ALA A N 1
ATOM 1275 C CA . ALA A 1 169 ? -13.055 7.352 -0.727 1.00 86.81 169 ALA A CA 1
ATOM 1276 C C . ALA A 1 169 ? -11.749 7.775 -1.432 1.00 86.81 169 ALA A C 1
ATOM 1278 O O . ALA A 1 169 ? -11.655 8.896 -1.926 1.00 86.81 169 ALA A O 1
ATOM 1279 N N . MET A 1 170 ? -10.724 6.918 -1.458 1.00 89.00 170 MET A N 1
ATOM 1280 C CA . MET A 1 170 ? -9.447 7.225 -2.096 1.00 89.00 170 MET A CA 1
ATOM 1281 C C . MET A 1 170 ? -9.486 6.878 -3.585 1.00 89.00 170 MET A C 1
ATOM 1283 O O . MET A 1 170 ? -9.848 5.769 -3.975 1.00 89.00 170 MET A O 1
ATOM 1287 N N . ALA A 1 171 ? -9.037 7.820 -4.415 1.00 90.31 171 ALA A N 1
ATOM 1288 C CA . ALA A 1 171 ? -8.919 7.604 -5.849 1.00 90.31 171 ALA A CA 1
ATOM 1289 C C . ALA A 1 171 ? -7.881 6.509 -6.177 1.00 90.31 171 ALA A C 1
ATOM 1291 O O . ALA A 1 171 ? -6.806 6.465 -5.559 1.00 90.31 171 ALA A O 1
ATOM 1292 N N . PRO A 1 172 ? -8.161 5.641 -7.167 1.00 93.38 172 PRO A N 1
ATOM 1293 C CA . PRO A 1 172 ? -7.182 4.681 -7.650 1.00 93.38 172 PRO A CA 1
ATOM 1294 C C . PRO A 1 172 ? -6.002 5.408 -8.301 1.00 93.38 172 PRO A C 1
ATOM 1296 O O . PRO A 1 172 ? -6.144 6.471 -8.904 1.00 93.38 172 PRO A O 1
ATOM 1299 N N . MET A 1 173 ? -4.817 4.813 -8.198 1.00 93.94 173 MET A N 1
ATOM 1300 C CA . MET A 1 173 ? -3.641 5.304 -8.905 1.00 93.94 173 MET A CA 1
ATOM 1301 C C . MET A 1 173 ? -3.764 4.962 -10.398 1.00 93.94 173 MET A C 1
ATOM 1303 O O . MET A 1 173 ? -4.101 3.819 -10.721 1.00 93.94 173 MET A O 1
ATOM 1307 N N . PRO A 1 174 ? -3.469 5.902 -11.313 1.00 95.88 174 PRO A N 1
ATOM 1308 C CA . PRO A 1 174 ? -3.528 5.629 -12.743 1.00 95.88 174 PRO A CA 1
ATOM 1309 C C . PRO A 1 174 ? -2.490 4.576 -13.138 1.00 95.88 174 PRO A C 1
ATOM 1311 O O . PRO A 1 174 ? -1.345 4.608 -12.668 1.00 95.88 174 PRO A O 1
ATOM 1314 N N . LEU A 1 175 ? -2.894 3.658 -14.015 1.00 96.31 175 LEU A N 1
ATOM 1315 C CA . LEU A 1 175 ? -2.015 2.650 -14.600 1.00 96.31 175 LEU A CA 1
ATOM 1316 C C . LEU A 1 175 ? -1.253 3.270 -15.771 1.00 96.31 175 LEU A C 1
ATOM 1318 O O . LEU A 1 175 ? -1.896 3.804 -16.672 1.00 96.31 175 LEU A O 1
ATOM 1322 N N . PRO A 1 176 ? 0.086 3.204 -15.791 1.00 95.44 176 PRO A N 1
ATOM 1323 C CA . PRO A 1 176 ? 0.845 3.714 -16.922 1.00 95.44 176 PRO A CA 1
ATOM 1324 C C . PRO A 1 176 ? 0.645 2.815 -18.146 1.00 95.44 176 PRO A C 1
ATOM 1326 O O . PRO A 1 176 ? 0.571 1.584 -18.029 1.00 95.44 176 PRO A O 1
ATOM 1329 N N . GLU A 1 177 ? 0.550 3.429 -19.320 1.00 96.44 177 GLU A N 1
ATOM 1330 C CA . GLU A 1 177 ? 0.448 2.717 -20.593 1.00 96.44 177 GLU A CA 1
ATOM 1331 C C . GLU A 1 177 ? 1.831 2.222 -21.039 1.00 96.44 177 GLU A C 1
ATOM 1333 O O . GLU A 1 177 ? 2.775 3.009 -21.033 1.00 96.44 177 GLU A O 1
ATOM 1338 N N . PRO A 1 178 ? 1.988 0.938 -21.417 1.00 96.25 178 PRO A N 1
ATOM 1339 C CA . PRO A 1 178 ? 3.261 0.439 -21.922 1.00 96.25 178 PRO A CA 1
ATOM 1340 C C . PRO A 1 178 ? 3.683 1.158 -23.218 1.00 96.25 178 PRO A C 1
ATOM 1342 O O . PRO A 1 178 ? 2.834 1.318 -24.105 1.00 96.25 178 PRO A O 1
ATOM 1345 N N . PRO A 1 179 ? 4.973 1.511 -23.393 1.00 97.06 179 PRO A N 1
ATOM 1346 C CA . PRO A 1 179 ? 5.448 2.268 -24.548 1.00 97.06 179 PRO A CA 1
ATOM 1347 C C . PRO A 1 179 ? 5.105 1.602 -25.882 1.00 97.06 179 PRO A C 1
ATOM 1349 O O . PRO A 1 179 ? 5.074 0.374 -25.994 1.00 97.06 179 PRO A O 1
ATOM 1352 N N . ALA A 1 180 ? 4.871 2.401 -26.926 1.00 97.00 180 ALA A N 1
ATOM 1353 C CA . ALA A 1 180 ? 4.434 1.905 -28.235 1.00 97.00 180 ALA A CA 1
ATOM 1354 C C . ALA A 1 180 ? 5.435 0.929 -28.889 1.00 97.00 180 ALA A C 1
ATOM 1356 O O . ALA A 1 180 ? 5.015 -0.012 -29.556 1.00 97.00 180 ALA A O 1
ATOM 1357 N N . PHE A 1 181 ? 6.741 1.102 -28.645 1.00 96.19 181 PHE A N 1
ATOM 1358 C CA . PHE A 1 181 ? 7.800 0.249 -29.206 1.00 96.19 181 PHE A CA 1
ATOM 1359 C C . PHE A 1 181 ? 7.860 -1.165 -28.598 1.00 96.19 181 PHE A C 1
ATOM 1361 O O . PHE A 1 181 ? 8.566 -2.030 -29.124 1.00 96.19 181 PHE A O 1
ATOM 1368 N N . LEU A 1 182 ? 7.150 -1.424 -27.491 1.00 97.62 182 LEU A N 1
ATOM 1369 C CA . LEU A 1 182 ? 7.060 -2.766 -26.921 1.00 97.62 182 LEU A CA 1
ATOM 1370 C C . LEU A 1 182 ? 6.244 -3.683 -27.833 1.00 97.62 182 LEU A C 1
ATOM 1372 O O . LEU A 1 182 ? 5.145 -3.333 -28.281 1.00 97.62 182 LEU A O 1
ATOM 1376 N N . ARG A 1 183 ? 6.792 -4.875 -28.079 1.00 97.69 183 ARG A N 1
ATOM 1377 C CA . ARG A 1 183 ? 6.195 -5.888 -28.956 1.00 97.69 183 ARG A CA 1
ATOM 1378 C C . ARG A 1 183 ? 5.070 -6.624 -28.237 1.00 97.69 183 ARG A C 1
ATOM 1380 O O . ARG A 1 183 ? 4.967 -6.573 -27.013 1.00 97.69 183 ARG A O 1
ATOM 1387 N N . GLU A 1 184 ? 4.279 -7.373 -28.997 1.00 97.62 184 GLU A N 1
ATOM 1388 C CA . GLU A 1 184 ? 3.162 -8.153 -28.454 1.00 97.62 184 GLU A CA 1
ATOM 1389 C C . GLU A 1 184 ? 3.604 -9.127 -27.352 1.00 97.62 184 GLU A C 1
ATOM 1391 O O . GLU A 1 184 ? 2.995 -9.176 -26.287 1.00 97.62 184 GLU A O 1
ATOM 1396 N N . ASP A 1 185 ? 4.735 -9.814 -27.539 1.00 97.75 185 ASP A N 1
ATOM 1397 C CA . ASP A 1 185 ? 5.284 -10.715 -26.517 1.00 97.75 185 ASP A CA 1
ATOM 1398 C C . ASP A 1 185 ? 5.671 -9.986 -25.218 1.00 97.75 185 ASP A C 1
ATOM 1400 O O . ASP A 1 185 ? 5.567 -10.558 -24.132 1.00 97.75 185 ASP A O 1
ATOM 1404 N N . ASP A 1 186 ? 6.113 -8.726 -25.298 1.00 97.81 186 ASP A N 1
ATOM 1405 C CA . ASP A 1 186 ? 6.431 -7.923 -24.112 1.00 97.81 186 ASP A CA 1
ATOM 1406 C C . ASP A 1 186 ? 5.146 -7.492 -23.396 1.00 97.81 186 ASP A C 1
ATOM 1408 O O . ASP A 1 186 ? 5.056 -7.579 -22.172 1.00 97.81 186 ASP A O 1
ATOM 1412 N N . ARG A 1 187 ? 4.133 -7.060 -24.161 1.00 98.19 187 ARG A N 1
ATOM 1413 C CA . ARG A 1 187 ? 2.817 -6.668 -23.633 1.00 98.19 187 ARG A CA 1
ATOM 1414 C C . ARG A 1 187 ? 2.137 -7.838 -22.937 1.00 98.19 187 ARG A C 1
ATOM 1416 O O . ARG A 1 187 ? 1.647 -7.675 -21.822 1.00 98.19 187 ARG A O 1
ATOM 1423 N N . LYS A 1 188 ? 2.207 -9.028 -23.534 1.00 97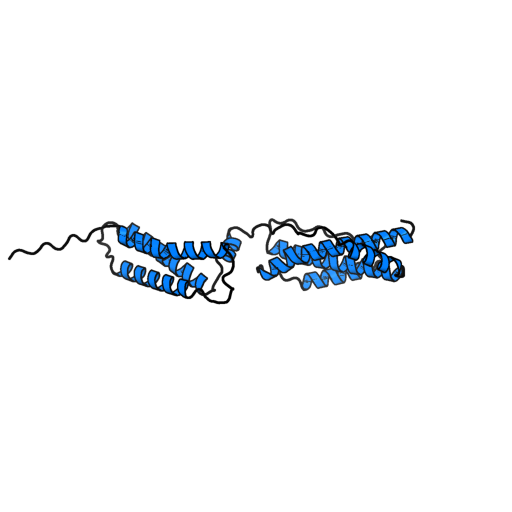.81 188 LYS A N 1
ATOM 1424 C CA . LYS A 1 188 ? 1.707 -10.258 -22.925 1.00 97.81 188 LYS A CA 1
ATOM 1425 C C . LYS A 1 188 ? 2.410 -10.577 -21.606 1.00 97.81 188 LYS A C 1
ATOM 1427 O O . LYS A 1 188 ? 1.743 -10.885 -20.627 1.00 97.81 188 LYS A O 1
ATOM 1432 N N . LYS A 1 189 ? 3.739 -10.433 -21.530 1.00 96.38 189 LYS A N 1
ATOM 1433 C CA . LYS A 1 189 ? 4.480 -10.609 -20.263 1.00 96.38 189 LYS A CA 1
ATOM 1434 C C . LYS A 1 189 ? 4.039 -9.617 -19.186 1.00 96.38 189 LYS A C 1
ATOM 1436 O O . LYS A 1 189 ? 3.930 -9.997 -18.021 1.00 96.38 189 LYS A O 1
ATOM 1441 N N . ILE A 1 190 ? 3.797 -8.361 -19.567 1.00 97.81 190 ILE A N 1
ATOM 1442 C CA . ILE A 1 190 ? 3.276 -7.331 -18.658 1.00 97.81 190 ILE A CA 1
ATOM 1443 C C . ILE A 1 190 ? 1.906 -7.754 -18.119 1.00 97.81 190 ILE A C 1
ATOM 1445 O O . ILE A 1 190 ? 1.703 -7.721 -16.907 1.00 97.81 190 ILE A O 1
ATOM 1449 N N . GLU A 1 191 ? 0.998 -8.191 -18.993 1.00 98.00 191 GLU A N 1
ATOM 1450 C CA . GLU A 1 191 ? -0.341 -8.649 -18.613 1.00 98.00 191 GLU A CA 1
ATOM 1451 C C . GLU A 1 191 ? -0.299 -9.897 -17.717 1.00 98.00 191 GLU A C 1
ATOM 1453 O O . GLU A 1 191 ? -0.935 -9.920 -16.663 1.00 98.00 191 GLU A O 1
ATOM 1458 N N . ASP A 1 192 ? 0.491 -10.911 -18.077 1.00 97.69 192 ASP A N 1
ATOM 1459 C CA . ASP A 1 192 ? 0.627 -12.149 -17.303 1.00 97.69 192 ASP A CA 1
ATOM 1460 C C . ASP A 1 192 ? 1.123 -11.864 -15.875 1.00 97.69 192 ASP A C 1
ATOM 1462 O O . ASP A 1 192 ? 0.597 -12.410 -14.895 1.00 97.69 192 ASP A O 1
ATOM 1466 N N . TYR A 1 193 ? 2.108 -10.969 -15.740 1.00 97.12 193 TYR A N 1
ATOM 1467 C CA . TYR A 1 193 ? 2.621 -10.537 -14.442 1.00 97.12 193 TYR A CA 1
ATOM 1468 C C . TYR A 1 193 ? 1.595 -9.698 -13.666 1.00 97.12 193 TYR A C 1
ATOM 1470 O O . TYR A 1 193 ? 1.409 -9.905 -12.464 1.00 97.12 193 TYR A O 1
ATOM 1478 N N . GLU A 1 194 ? 0.890 -8.786 -14.342 1.00 96.75 194 GLU A N 1
ATOM 1479 C CA . GLU A 1 194 ? -0.197 -7.994 -13.759 1.00 96.75 194 GLU A CA 1
ATOM 1480 C C . GLU A 1 194 ? -1.272 -8.916 -13.158 1.00 96.75 194 GLU A C 1
ATOM 1482 O O . GLU A 1 194 ? -1.621 -8.778 -11.983 1.00 96.75 194 GLU A O 1
ATOM 1487 N N . GLN A 1 195 ? -1.715 -9.931 -13.905 1.00 97.62 195 GLN A N 1
ATOM 1488 C CA . GLN A 1 195 ? -2.687 -10.924 -13.439 1.00 97.62 195 GLN A CA 1
ATOM 1489 C C . GLN A 1 195 ? -2.158 -11.777 -12.281 1.00 97.62 195 GLN A C 1
ATOM 1491 O O . GLN A 1 195 ? -2.896 -12.089 -11.341 1.00 97.62 195 GLN A O 1
ATOM 1496 N N . ALA A 1 196 ? -0.879 -12.162 -12.307 1.00 97.19 196 ALA A N 1
ATOM 1497 C CA . ALA A 1 196 ? -0.257 -12.873 -11.193 1.00 97.19 196 ALA A CA 1
ATOM 1498 C C . ALA A 1 196 ? -0.277 -12.033 -9.902 1.00 97.19 196 ALA A C 1
ATOM 1500 O O . ALA A 1 196 ? -0.680 -12.536 -8.851 1.00 97.19 196 ALA A O 1
ATOM 1501 N N . MET A 1 197 ? 0.066 -10.746 -9.991 1.00 95.50 197 MET A N 1
ATOM 1502 C CA . MET A 1 197 ? 0.050 -9.822 -8.854 1.00 95.50 197 MET A CA 1
ATOM 1503 C C . MET A 1 197 ? -1.366 -9.544 -8.342 1.00 95.50 197 MET A C 1
ATOM 1505 O O . MET A 1 197 ? -1.574 -9.501 -7.131 1.00 95.50 197 MET A O 1
ATOM 1509 N N . ILE A 1 198 ? -2.351 -9.419 -9.237 1.00 95.25 198 ILE A N 1
ATOM 1510 C CA . ILE A 1 198 ? -3.771 -9.278 -8.876 1.00 95.25 198 ILE A CA 1
ATOM 1511 C C . ILE A 1 198 ? -4.255 -10.480 -8.058 1.00 95.25 198 ILE A C 1
ATOM 1513 O O . ILE A 1 198 ? -4.927 -10.303 -7.040 1.00 95.25 198 ILE A O 1
ATOM 1517 N N . ARG A 1 199 ? -3.907 -11.703 -8.479 1.00 96.56 199 ARG A N 1
ATOM 1518 C CA . ARG A 1 199 ? -4.284 -12.938 -7.769 1.00 96.56 199 ARG A CA 1
ATOM 1519 C C . ARG A 1 199 ? -3.619 -13.055 -6.399 1.00 96.56 199 ARG A C 1
ATOM 1521 O O . ARG A 1 199 ? -4.239 -13.571 -5.475 1.00 96.56 199 ARG A O 1
ATOM 1528 N N . ALA A 1 200 ? -2.388 -12.569 -6.268 1.00 94.88 200 ALA A N 1
ATOM 1529 C CA . ALA A 1 200 ? -1.633 -12.587 -5.018 1.00 94.88 200 ALA A CA 1
ATOM 1530 C C . ALA A 1 200 ? -1.948 -11.403 -4.078 1.00 94.88 200 ALA A C 1
ATOM 1532 O O . ALA A 1 200 ? -1.430 -11.359 -2.962 1.00 94.88 200 ALA A O 1
ATOM 1533 N N . ALA A 1 201 ? -2.760 -10.431 -4.511 1.00 93.81 201 ALA A N 1
ATOM 1534 C CA . ALA A 1 201 ? -3.033 -9.222 -3.741 1.00 93.81 201 ALA A CA 1
ATOM 1535 C C . ALA A 1 201 ? -3.839 -9.524 -2.465 1.00 93.81 201 ALA A C 1
ATOM 1537 O O . ALA A 1 201 ? -4.960 -10.035 -2.511 1.00 93.81 201 ALA A O 1
ATOM 1538 N N . GLU A 1 202 ? -3.280 -9.142 -1.319 1.00 92.25 202 GLU A N 1
ATOM 1539 C CA . GLU A 1 202 ? -3.931 -9.229 -0.012 1.00 92.25 202 GLU A CA 1
ATOM 1540 C C . GLU A 1 202 ? -4.957 -8.097 0.143 1.00 92.25 202 GLU A C 1
ATOM 1542 O O . GLU A 1 202 ? -4.705 -6.962 -0.256 1.00 92.25 202 GLU A O 1
ATOM 1547 N N . ARG A 1 203 ? -6.119 -8.403 0.731 1.00 91.88 203 ARG A N 1
ATOM 1548 C CA . ARG A 1 203 ? -7.258 -7.468 0.836 1.00 91.88 203 ARG A CA 1
ATOM 1549 C C . ARG A 1 203 ? -7.727 -7.241 2.270 1.00 91.88 203 ARG A C 1
ATOM 1551 O O . ARG A 1 203 ? -8.636 -6.449 2.499 1.00 91.88 203 ARG A O 1
ATOM 1558 N N . ARG A 1 204 ? -7.128 -7.920 3.252 1.00 91.31 204 ARG A N 1
ATOM 1559 C CA . ARG A 1 204 ? -7.430 -7.696 4.670 1.00 91.31 204 ARG A CA 1
ATOM 1560 C C . ARG A 1 204 ? -6.925 -6.327 5.115 1.00 91.31 204 ARG A C 1
ATOM 1562 O O . ARG A 1 204 ? -5.727 -6.060 5.048 1.00 91.31 204 ARG A O 1
ATOM 1569 N N . CYS A 1 205 ? -7.823 -5.498 5.637 1.00 89.19 205 CYS A N 1
ATOM 1570 C CA . CYS A 1 205 ? -7.518 -4.149 6.107 1.00 89.19 205 CYS A CA 1
ATOM 1571 C C . CYS A 1 205 ? -6.829 -4.175 7.479 1.00 89.19 205 CYS A C 1
ATOM 1573 O O . CYS A 1 205 ? -7.453 -3.902 8.502 1.00 89.19 205 CYS A O 1
ATOM 1575 N N . THR A 1 206 ? -5.544 -4.522 7.508 1.00 86.69 206 THR A N 1
ATOM 1576 C CA . THR A 1 206 ? -4.702 -4.510 8.715 1.00 86.69 206 THR A CA 1
ATOM 1577 C C . THR A 1 206 ? -3.712 -3.349 8.657 1.00 86.69 206 THR A C 1
ATOM 1579 O O . THR A 1 206 ? -3.409 -2.837 7.582 1.00 86.69 206 THR A O 1
ATOM 1582 N N . GLU A 1 207 ? -3.174 -2.924 9.801 1.00 83.69 207 GLU A N 1
ATOM 1583 C CA . GLU A 1 207 ? -2.142 -1.875 9.838 1.00 83.69 207 GLU A CA 1
ATOM 1584 C C . GLU A 1 207 ? -0.884 -2.276 9.050 1.00 83.69 207 GLU A C 1
ATOM 1586 O O . GLU A 1 207 ? -0.362 -1.483 8.265 1.00 83.69 207 GLU A O 1
ATOM 1591 N N . ALA A 1 208 ? -0.462 -3.539 9.169 1.00 87.81 208 ALA A N 1
ATOM 1592 C CA . ALA A 1 208 ? 0.659 -4.087 8.410 1.00 87.81 208 ALA A CA 1
ATOM 1593 C C . ALA A 1 208 ? 0.424 -4.014 6.891 1.00 87.81 208 ALA A C 1
ATOM 1595 O O . ALA A 1 208 ? 1.311 -3.590 6.146 1.00 87.81 208 ALA A O 1
ATOM 1596 N N . ASN A 1 209 ? -0.779 -4.371 6.430 1.00 91.12 209 ASN A N 1
ATOM 1597 C CA . ASN A 1 209 ? -1.122 -4.298 5.012 1.00 91.12 209 ASN A CA 1
ATOM 1598 C C . ASN A 1 209 ? -1.271 -2.851 4.540 1.00 91.12 209 ASN A C 1
ATOM 1600 O O . ASN A 1 209 ? -0.836 -2.536 3.437 1.00 91.12 209 ASN A O 1
ATOM 1604 N N . THR A 1 210 ? -1.795 -1.948 5.371 1.00 89.88 210 THR A N 1
ATOM 1605 C CA . THR A 1 210 ? -1.821 -0.517 5.053 1.00 89.88 210 THR A CA 1
ATOM 1606 C C . THR A 1 210 ? -0.405 0.000 4.835 1.00 89.88 210 THR A C 1
ATOM 1608 O O . THR A 1 210 ? -0.132 0.561 3.779 1.00 89.88 210 THR A O 1
ATOM 1611 N N . LEU A 1 211 ? 0.524 -0.253 5.759 1.00 89.38 211 LEU A N 1
ATOM 1612 C CA . LEU A 1 211 ? 1.916 0.171 5.596 1.00 89.38 211 LEU A CA 1
ATOM 1613 C C . LEU A 1 211 ? 2.547 -0.414 4.321 1.00 89.38 211 LEU A C 1
ATOM 1615 O O . LEU A 1 211 ? 3.261 0.286 3.600 1.00 89.38 211 LEU A O 1
ATOM 1619 N N . ALA A 1 212 ? 2.275 -1.688 4.027 1.00 91.31 212 ALA A N 1
ATOM 1620 C CA . ALA A 1 212 ? 2.799 -2.360 2.845 1.00 91.31 212 ALA A CA 1
ATOM 1621 C C . ALA A 1 212 ? 2.240 -1.775 1.537 1.00 91.31 212 ALA A C 1
ATOM 1623 O O . ALA A 1 212 ? 3.017 -1.424 0.651 1.00 91.31 212 ALA A O 1
ATOM 1624 N N . TYR A 1 213 ? 0.917 -1.659 1.402 1.00 92.50 213 TYR A N 1
ATOM 1625 C CA . TYR A 1 213 ? 0.262 -1.299 0.140 1.00 92.50 213 TYR A CA 1
ATOM 1626 C C . TYR A 1 213 ? 0.159 0.199 -0.111 1.00 92.50 213 TYR A C 1
ATOM 1628 O O . TYR A 1 213 ? 0.139 0.624 -1.266 1.00 92.50 213 TYR A O 1
ATOM 1636 N N . ILE A 1 214 ? 0.089 0.995 0.948 1.00 89.94 214 ILE A N 1
ATOM 1637 C CA . ILE A 1 214 ? -0.144 2.427 0.835 1.00 89.94 214 ILE A CA 1
ATOM 1638 C C . ILE A 1 214 ? 1.159 3.207 0.919 1.00 89.94 214 ILE A C 1
ATOM 1640 O O . ILE A 1 214 ? 1.401 4.037 0.055 1.00 89.94 214 ILE A O 1
ATOM 1644 N N . SER A 1 215 ? 2.012 2.925 1.904 1.00 89.25 215 SER A N 1
ATOM 1645 C CA . SER A 1 215 ? 3.258 3.678 2.075 1.00 89.25 215 SER A CA 1
ATOM 1646 C C . SER A 1 215 ? 4.385 3.075 1.237 1.00 89.25 215 SER A C 1
ATOM 1648 O O . SER A 1 215 ? 4.848 3.692 0.280 1.00 89.25 215 SER A O 1
ATOM 1650 N N . ARG A 1 216 ? 4.785 1.827 1.527 1.00 91.19 216 ARG A N 1
ATOM 1651 C CA . ARG A 1 216 ? 5.972 1.216 0.900 1.00 91.19 216 ARG A CA 1
ATOM 1652 C C . ARG A 1 216 ? 5.795 0.989 -0.597 1.00 91.19 216 ARG A C 1
ATOM 1654 O O . ARG A 1 216 ? 6.640 1.417 -1.374 1.00 91.19 216 ARG A O 1
ATOM 1661 N N . LYS A 1 217 ? 4.685 0.368 -1.017 1.00 92.25 217 LYS A N 1
ATOM 1662 C CA . LYS A 1 217 ? 4.416 0.144 -2.447 1.00 92.25 217 LYS A CA 1
ATOM 1663 C C . LYS A 1 217 ? 4.276 1.444 -3.226 1.00 92.25 217 LYS A C 1
ATOM 1665 O O . LYS A 1 217 ? 4.659 1.476 -4.384 1.00 92.25 217 LYS A O 1
ATOM 1670 N N . GLN A 1 218 ? 3.745 2.513 -2.634 1.00 92.94 218 GLN A N 1
ATOM 1671 C CA . GLN A 1 218 ? 3.634 3.787 -3.344 1.00 92.94 218 GLN A CA 1
ATOM 1672 C C . GLN A 1 218 ? 5.012 4.396 -3.626 1.00 92.94 218 GLN A C 1
ATOM 1674 O O . GLN A 1 218 ? 5.251 4.839 -4.747 1.00 92.94 218 GLN A O 1
ATOM 1679 N N . GLU A 1 219 ? 5.923 4.362 -2.653 1.00 94.19 219 GLU A N 1
ATOM 1680 C CA . GLU A 1 219 ? 7.315 4.786 -2.849 1.00 94.19 219 GLU A CA 1
ATOM 1681 C C . GLU A 1 219 ? 8.057 3.887 -3.845 1.00 94.19 219 GLU A C 1
ATOM 1683 O O . GLU A 1 219 ? 8.810 4.375 -4.686 1.00 94.19 219 GLU A O 1
ATOM 1688 N N . GLU A 1 220 ? 7.831 2.574 -3.780 1.00 95.88 220 GLU A N 1
ATOM 1689 C CA . GLU A 1 220 ? 8.417 1.603 -4.705 1.00 95.88 220 GLU A CA 1
ATOM 1690 C C . GLU A 1 220 ? 7.933 1.830 -6.144 1.00 95.88 220 GLU A C 1
ATOM 1692 O O . GLU A 1 220 ? 8.749 1.926 -7.058 1.00 95.88 220 GLU A O 1
ATOM 1697 N N . ILE A 1 221 ? 6.622 2.007 -6.345 1.00 96.50 221 ILE A N 1
ATOM 1698 C CA . ILE A 1 221 ? 6.024 2.333 -7.645 1.00 96.50 221 ILE A CA 1
ATOM 1699 C C . ILE A 1 221 ? 6.600 3.642 -8.189 1.00 96.50 221 ILE A C 1
ATOM 1701 O O . ILE A 1 221 ? 6.964 3.694 -9.363 1.00 96.50 221 ILE A O 1
ATOM 1705 N N . ALA A 1 222 ? 6.699 4.686 -7.361 1.00 96.12 222 ALA A N 1
ATOM 1706 C CA . ALA A 1 222 ? 7.259 5.968 -7.781 1.00 96.12 222 ALA A CA 1
ATOM 1707 C C . ALA A 1 222 ? 8.729 5.824 -8.211 1.00 96.12 222 ALA A C 1
ATOM 1709 O O . ALA A 1 222 ? 9.100 6.267 -9.295 1.00 96.12 222 ALA A O 1
ATOM 1710 N N . ARG A 1 223 ? 9.532 5.088 -7.435 1.00 97.50 223 ARG A N 1
ATOM 1711 C CA . ARG A 1 223 ? 10.926 4.778 -7.776 1.00 97.50 223 ARG A CA 1
ATOM 1712 C C . ARG A 1 223 ? 11.065 4.010 -9.085 1.00 97.50 223 ARG A C 1
ATOM 1714 O O . ARG A 1 223 ? 11.925 4.332 -9.898 1.00 97.50 223 ARG A O 1
ATOM 1721 N N . MET A 1 224 ? 10.239 2.988 -9.291 1.00 97.88 224 MET A N 1
ATOM 1722 C CA . MET A 1 224 ? 10.269 2.199 -10.522 1.00 97.88 224 MET A CA 1
ATOM 1723 C C . MET A 1 224 ? 9.855 3.029 -11.739 1.00 97.88 224 MET A C 1
ATOM 1725 O O . MET A 1 224 ? 10.427 2.836 -12.808 1.00 97.88 224 MET A O 1
ATOM 1729 N N . ARG A 1 225 ? 8.909 3.969 -11.589 1.00 97.75 225 ARG A N 1
ATOM 1730 C CA . ARG A 1 225 ? 8.531 4.904 -12.661 1.00 97.75 225 ARG A CA 1
ATOM 1731 C C . ARG A 1 225 ? 9.698 5.797 -13.075 1.00 97.75 225 ARG A C 1
ATOM 1733 O O . ARG A 1 225 ? 9.941 5.918 -14.270 1.00 97.75 225 ARG A O 1
ATOM 1740 N N . ASP A 1 226 ? 10.450 6.346 -12.122 1.00 98.19 226 ASP A N 1
ATOM 1741 C CA . ASP A 1 226 ? 11.637 7.155 -12.431 1.00 98.19 226 ASP A CA 1
ATOM 1742 C C . ASP A 1 226 ? 12.713 6.329 -13.161 1.00 98.19 226 ASP A C 1
ATOM 1744 O O . ASP A 1 226 ? 13.305 6.794 -14.135 1.00 98.19 226 ASP A O 1
ATOM 1748 N N . ILE A 1 227 ? 12.936 5.074 -12.743 1.00 98.12 227 ILE A N 1
ATOM 1749 C CA . ILE A 1 227 ? 13.866 4.152 -13.422 1.00 98.12 227 ILE A CA 1
ATOM 1750 C C . ILE A 1 227 ? 13.392 3.850 -14.851 1.00 98.12 227 ILE A C 1
ATOM 1752 O O . ILE A 1 227 ? 14.185 3.952 -15.788 1.00 98.12 227 ILE A O 1
ATOM 1756 N N . ALA A 1 228 ? 12.113 3.509 -15.030 1.00 98.19 228 ALA A N 1
ATOM 1757 C CA . ALA A 1 228 ? 11.534 3.216 -16.341 1.00 98.19 228 ALA A CA 1
ATOM 1758 C C . ALA A 1 228 ? 11.640 4.423 -17.285 1.00 98.19 228 ALA A C 1
ATOM 1760 O O . ALA A 1 228 ? 12.062 4.264 -18.427 1.00 98.19 228 ALA A O 1
ATOM 1761 N N . ALA A 1 229 ? 11.376 5.634 -16.786 1.00 98.19 229 ALA A N 1
ATOM 1762 C CA . ALA A 1 229 ? 11.507 6.864 -17.563 1.00 98.19 229 ALA A CA 1
ATOM 1763 C C . ALA A 1 229 ? 12.949 7.101 -18.054 1.00 98.19 229 ALA A C 1
ATOM 1765 O O . ALA A 1 229 ? 13.157 7.495 -19.202 1.00 98.19 229 ALA A O 1
ATOM 1766 N N . ILE A 1 230 ? 13.961 6.820 -17.221 1.00 98.44 230 ILE A N 1
ATOM 1767 C CA . ILE A 1 230 ? 15.375 6.892 -17.629 1.00 98.44 230 ILE A CA 1
ATOM 1768 C C . ILE A 1 230 ? 15.674 5.872 -18.736 1.00 98.44 230 ILE A C 1
ATOM 1770 O O . ILE A 1 230 ? 16.323 6.213 -19.729 1.00 98.44 230 ILE A O 1
ATOM 1774 N N . GLN A 1 231 ? 15.207 4.632 -18.572 1.00 98.38 231 GLN A N 1
ATOM 1775 C CA . GLN A 1 231 ? 15.415 3.557 -19.545 1.00 98.38 231 GLN A CA 1
ATOM 1776 C C . GLN A 1 231 ? 14.754 3.881 -20.892 1.00 98.38 231 GLN A C 1
ATOM 1778 O O . GLN A 1 231 ? 15.393 3.743 -21.934 1.00 98.38 231 GLN A O 1
ATOM 1783 N N . GLU A 1 232 ? 13.509 4.360 -20.876 1.00 97.88 232 GLU A N 1
ATOM 1784 C CA . GLU A 1 232 ? 12.770 4.788 -22.067 1.00 97.88 232 GLU A CA 1
ATOM 1785 C C . GLU A 1 232 ? 13.454 5.942 -22.790 1.00 97.88 232 GLU A C 1
ATOM 1787 O O . GLU A 1 232 ? 13.619 5.883 -24.007 1.00 97.88 232 GLU A O 1
ATOM 1792 N N . ARG A 1 233 ? 13.911 6.963 -22.054 1.00 98.06 233 ARG A N 1
ATOM 1793 C CA . ARG A 1 233 ? 14.647 8.089 -22.640 1.00 98.06 233 ARG A CA 1
ATOM 1794 C C . ARG A 1 233 ? 15.905 7.608 -23.363 1.00 98.06 233 ARG A C 1
ATOM 1796 O O . ARG A 1 233 ? 16.149 8.008 -24.494 1.00 98.06 233 ARG A O 1
ATOM 1803 N N . ILE A 1 234 ? 16.676 6.708 -22.750 1.00 98.06 234 ILE A N 1
ATOM 1804 C CA . ILE A 1 234 ? 17.886 6.142 -23.370 1.00 98.06 234 ILE A CA 1
ATOM 1805 C C . ILE A 1 234 ? 17.539 5.263 -24.573 1.00 98.06 234 ILE A C 1
ATOM 1807 O O . ILE A 1 234 ? 18.270 5.262 -25.564 1.00 98.06 234 ILE A O 1
ATOM 1811 N N . TYR A 1 235 ? 16.432 4.523 -24.515 1.00 97.75 235 TYR A N 1
ATOM 1812 C CA . TYR A 1 235 ? 15.945 3.761 -25.660 1.00 97.75 235 TYR A CA 1
ATOM 1813 C C . TYR A 1 235 ? 15.583 4.691 -26.827 1.00 97.75 235 TYR A C 1
ATOM 1815 O O . TYR A 1 235 ? 16.014 4.442 -27.952 1.00 97.75 235 TYR A O 1
ATOM 1823 N N . ALA A 1 236 ? 14.863 5.785 -26.564 1.00 97.12 236 ALA A N 1
ATOM 1824 C CA . ALA A 1 236 ? 14.503 6.787 -27.564 1.00 97.12 236 ALA A CA 1
ATOM 1825 C C . ALA A 1 236 ? 15.743 7.473 -28.167 1.00 97.12 236 ALA A C 1
ATOM 1827 O O . ALA A 1 236 ? 15.879 7.510 -29.388 1.00 97.12 236 ALA A O 1
ATOM 1828 N N . GLU A 1 237 ? 16.704 7.908 -27.338 1.00 96.75 237 GLU A N 1
ATOM 1829 C CA . GLU A 1 237 ? 17.978 8.503 -27.786 1.00 96.75 237 GLU A CA 1
ATOM 1830 C C . GLU A 1 237 ? 18.729 7.602 -28.784 1.00 96.75 237 GLU A C 1
ATOM 1832 O O . GLU A 1 237 ? 19.340 8.090 -29.733 1.00 96.75 237 GLU A O 1
ATOM 1837 N N . ARG A 1 238 ? 18.688 6.276 -28.588 1.00 95.62 238 ARG A N 1
ATOM 1838 C CA . ARG A 1 238 ? 19.394 5.303 -29.440 1.00 95.62 238 ARG A CA 1
ATOM 1839 C C . ARG A 1 238 ? 18.668 4.971 -30.738 1.00 95.62 238 ARG A C 1
ATOM 1841 O O . ARG A 1 238 ? 19.319 4.532 -31.681 1.00 95.62 238 ARG A O 1
ATOM 1848 N N . ASN A 1 239 ? 17.352 5.154 -30.776 1.00 93.56 239 ASN A N 1
ATOM 1849 C CA . ASN A 1 239 ? 16.498 4.739 -31.891 1.00 93.56 239 ASN A CA 1
ATOM 1850 C C . ASN A 1 239 ? 15.930 5.925 -32.685 1.00 93.56 239 ASN A C 1
ATOM 1852 O O . ASN A 1 239 ? 14.994 5.748 -33.460 1.00 93.56 239 ASN A O 1
ATOM 1856 N N . GLY A 1 240 ? 16.514 7.118 -32.516 1.00 83.56 240 GLY A N 1
ATOM 1857 C CA . GLY A 1 240 ? 16.130 8.318 -33.260 1.00 83.56 240 GLY A CA 1
ATOM 1858 C C . GLY A 1 240 ? 14.762 8.865 -32.861 1.00 83.56 240 GLY A C 1
ATOM 1859 O O . GLY A 1 240 ? 14.002 9.257 -33.744 1.00 83.56 240 GLY A O 1
ATOM 1860 N N . GLY A 1 241 ? 14.455 8.813 -31.557 1.00 57.25 241 GLY A N 1
ATOM 1861 C CA . GLY A 1 241 ? 13.219 9.336 -30.970 1.00 57.25 241 GLY A CA 1
ATOM 1862 C C . GLY A 1 241 ? 12.922 10.791 -31.304 1.00 57.25 241 GLY A C 1
ATOM 1863 O O . GLY A 1 241 ? 13.868 11.549 -31.618 1.00 57.25 241 GLY A O 1
#

Foldseek 3Di:
DDDDPDPDPPPDPVVLVVLLCLLCVVVCVVVVVVVVDDPPPDDLPVVLLVSLVVSLVVLVVVVVVDDPPRVPSPVSVVSSVVSNVSSVVSNCCSRVVDPPVVVCCVVVNDPDDDDEPQPADDPVVLVVLLVVLLPDDLVVLLLVLLVLLLLLLLLLLLLQLQCVLRPVPDDRDDRDDRDPPRDPVSVVSSVVSSVVSNVVRDRDPDPVSCCVSPHVSVSVSRHSVNSSVSSVVSSCVVVVD